Protein AF-0000000069391981 (afdb_homodimer)

Structure (mmCIF, N/CA/C/O backbone):
data_AF-0000000069391981-model_v1
#
loop_
_entity.id
_entity.type
_entity.pdbx_description
1 polymer 'Ras-like protein family member 12'
#
loop_
_atom_site.group_PDB
_atom_site.id
_atom_site.type_symbol
_atom_site.label_atom_id
_atom_site.label_alt_id
_atom_site.label_comp_id
_atom_site.label_asym_id
_atom_site.label_entity_id
_atom_site.label_seq_id
_atom_site.pdbx_PDB_ins_code
_atom_site.Cartn_x
_atom_site.Cartn_y
_atom_site.Cartn_z
_atom_site.occupancy
_atom_site.B_iso_or_equiv
_atom_site.auth_seq_id
_atom_site.auth_comp_id
_atom_site.auth_asym_id
_atom_site.auth_atom_id
_atom_site.pdbx_PDB_model_num
ATOM 1 N N . PRO A 1 1 ? -29.453 -1.499 -2.758 1 39.19 1 PRO A N 1
ATOM 2 C CA . PRO A 1 1 ? -28.484 -1.566 -3.85 1 39.19 1 PRO A CA 1
ATOM 3 C C . PRO A 1 1 ? -27.5 -2.729 -3.697 1 39.19 1 PRO A C 1
ATOM 5 O O . PRO A 1 1 ? -26.938 -2.928 -2.617 1 39.19 1 PRO A O 1
ATOM 8 N N . SER A 1 2 ? -27.703 -3.805 -4.395 1 50.91 2 SER A N 1
ATOM 9 C CA . SER A 1 2 ? -27.078 -5.113 -4.242 1 50.91 2 SER A CA 1
ATOM 10 C C . SER A 1 2 ? -25.562 -4.992 -4.121 1 50.91 2 SER A C 1
ATOM 12 O O . SER A 1 2 ? -24.938 -4.172 -4.809 1 50.91 2 SER A O 1
ATOM 14 N N . ALA A 1 3 ? -24.875 -5.445 -3.033 1 68.31 3 ALA A N 1
ATOM 15 C CA . ALA A 1 3 ? -23.453 -5.375 -2.746 1 68.31 3 ALA A CA 1
ATOM 16 C C . ALA A 1 3 ? -22.625 -5.906 -3.916 1 68.31 3 ALA A C 1
ATOM 18 O O . ALA A 1 3 ? -23.016 -6.887 -4.559 1 68.31 3 ALA A O 1
ATOM 19 N N . SER A 1 4 ? -21.688 -5.125 -4.484 1 81.69 4 SER A N 1
ATOM 20 C CA . SER A 1 4 ? -20.812 -5.559 -5.566 1 81.69 4 SER A CA 1
ATOM 21 C C . SER A 1 4 ? -20.266 -6.957 -5.309 1 81.69 4 SER A C 1
ATOM 23 O O . SER A 1 4 ? -19.969 -7.309 -4.164 1 81.69 4 SER A O 1
ATOM 25 N N . PRO A 1 5 ? -20.312 -7.855 -6.391 1 92.06 5 PRO A N 1
ATOM 26 C CA . PRO A 1 5 ? -19.672 -9.164 -6.211 1 92.06 5 PRO A CA 1
ATOM 27 C C . PRO A 1 5 ? -18.234 -9.055 -5.699 1 92.06 5 PRO A C 1
ATOM 29 O O . PRO A 1 5 ? -17.562 -8.07 -5.965 1 92.06 5 PRO A O 1
ATOM 32 N N . GLU A 1 6 ? -17.891 -10.039 -4.941 1 95.69 6 GLU A N 1
ATOM 33 C CA . GLU A 1 6 ? -16.562 -10.055 -4.336 1 95.69 6 GLU A CA 1
ATOM 34 C C . GLU A 1 6 ? -15.727 -11.203 -4.879 1 95.69 6 GLU A C 1
ATOM 36 O O . GLU A 1 6 ? -16.234 -12.305 -5.102 1 95.69 6 GLU A O 1
ATOM 41 N N . VAL A 1 7 ? -14.508 -10.961 -5.172 1 97.75 7 VAL A N 1
ATOM 42 C CA . VAL A 1 7 ? -13.547 -11.984 -5.582 1 97.75 7 VAL A CA 1
ATOM 43 C C . VAL A 1 7 ? -12.312 -11.93 -4.688 1 97.75 7 VAL A C 1
ATOM 45 O O . VAL A 1 7 ? -11.703 -10.875 -4.531 1 97.75 7 VAL A O 1
ATOM 48 N N . ASN A 1 8 ? -12 -13.047 -4.043 1 98.56 8 ASN A N 1
ATOM 49 C CA . ASN A 1 8 ? -10.797 -13.188 -3.238 1 98.56 8 ASN A CA 1
ATOM 50 C C . ASN A 1 8 ? -9.656 -13.812 -4.039 1 98.56 8 ASN A C 1
ATOM 52 O O . ASN A 1 8 ? -9.773 -14.93 -4.531 1 98.56 8 ASN A O 1
ATOM 56 N N . LEU A 1 9 ? -8.57 -13.07 -4.164 1 98.75 9 LEU A N 1
ATOM 57 C CA . LEU A 1 9 ? -7.41 -13.5 -4.941 1 98.75 9 LEU A CA 1
ATOM 58 C C . LEU A 1 9 ? -6.188 -13.656 -4.043 1 98.75 9 LEU A C 1
ATOM 60 O O . LEU A 1 9 ? -5.809 -12.727 -3.33 1 98.75 9 LEU A O 1
ATOM 64 N N . ALA A 1 10 ? -5.578 -14.852 -4.027 1 98.5 10 ALA A N 1
ATOM 65 C CA . ALA A 1 10 ? -4.352 -15.078 -3.268 1 98.5 10 ALA A CA 1
ATOM 66 C C . ALA A 1 10 ? -3.133 -15.102 -4.184 1 98.5 10 ALA A C 1
ATOM 68 O O . ALA A 1 10 ? -3.16 -15.727 -5.25 1 98.5 10 ALA A O 1
ATOM 69 N N . ILE A 1 11 ? -2.113 -14.398 -3.789 1 98.25 11 ILE A N 1
ATOM 70 C CA . ILE A 1 11 ? -0.862 -14.375 -4.539 1 98.25 11 ILE A CA 1
ATOM 71 C C . ILE A 1 11 ? 0.162 -15.281 -3.867 1 98.25 11 ILE A C 1
ATOM 73 O O . ILE A 1 11 ? 0.558 -15.047 -2.725 1 98.25 11 ILE A O 1
ATOM 77 N N . LEU A 1 12 ? 0.633 -16.297 -4.617 1 97.12 12 LEU A N 1
ATOM 78 C CA . LEU A 1 12 ? 1.538 -17.312 -4.098 1 97.12 12 LEU A CA 1
ATOM 79 C C . LEU A 1 12 ? 2.873 -17.281 -4.836 1 97.12 12 LEU A C 1
ATOM 81 O O . LEU A 1 12 ? 2.941 -16.844 -5.984 1 97.12 12 LEU A O 1
ATOM 85 N N . GLY A 1 13 ? 3.893 -17.781 -4.203 1 96 13 GLY A N 1
ATOM 86 C CA . GLY A 1 13 ? 5.227 -17.844 -4.773 1 96 13 GLY A CA 1
ATOM 87 C C . GLY A 1 13 ? 6.328 -17.719 -3.736 1 96 13 GLY A C 1
ATOM 88 O O . GLY A 1 13 ? 6.074 -17.297 -2.604 1 96 13 GLY A O 1
ATOM 89 N N . ARG A 1 14 ? 7.504 -17.953 -4.176 1 94.31 14 ARG A N 1
ATOM 90 C CA . ARG A 1 14 ? 8.68 -17.891 -3.311 1 94.31 14 ARG A CA 1
ATOM 91 C C . ARG A 1 14 ? 8.969 -16.453 -2.887 1 94.31 14 ARG A C 1
ATOM 93 O O . ARG A 1 14 ? 8.664 -15.516 -3.619 1 94.31 14 ARG A O 1
ATOM 100 N N . ARG A 1 15 ? 9.617 -16.391 -1.687 1 93.81 15 ARG A N 1
ATOM 101 C CA . ARG A 1 15 ? 10.117 -15.078 -1.271 1 93.81 15 ARG A CA 1
ATOM 102 C C . ARG A 1 15 ? 11 -14.461 -2.352 1 93.81 15 ARG A C 1
ATOM 104 O O . ARG A 1 15 ? 11.805 -15.148 -2.971 1 93.81 15 ARG A O 1
ATOM 111 N N . GLY A 1 16 ? 10.766 -13.18 -2.605 1 94.44 16 GLY A N 1
ATOM 112 C CA . GLY A 1 16 ? 11.633 -12.477 -3.541 1 94.44 16 GLY A CA 1
ATOM 113 C C . GLY A 1 16 ? 11.133 -12.531 -4.973 1 94.44 16 GLY A C 1
ATOM 114 O O . GLY A 1 16 ? 11.711 -11.906 -5.863 1 94.44 16 GLY A O 1
ATOM 115 N N . ALA A 1 17 ? 10.031 -13.289 -5.238 1 96.31 17 ALA A N 1
ATOM 116 C CA . ALA A 1 17 ? 9.523 -13.438 -6.598 1 96.31 17 ALA A CA 1
ATOM 117 C C . ALA A 1 17 ? 8.859 -12.148 -7.082 1 96.31 17 ALA A C 1
ATOM 119 O O . ALA A 1 17 ? 8.641 -11.969 -8.281 1 96.31 17 ALA A O 1
ATOM 120 N N . GLY A 1 18 ? 8.477 -11.227 -6.113 1 97.12 18 GLY A N 1
ATOM 121 C CA . GLY A 1 18 ? 7.887 -9.945 -6.484 1 97.12 18 GLY A CA 1
ATOM 122 C C . GLY A 1 18 ? 6.402 -9.859 -6.176 1 97.12 18 GLY A C 1
ATOM 123 O O . GLY A 1 18 ? 5.688 -9.055 -6.766 1 97.12 18 GLY A O 1
ATOM 124 N N . LYS A 1 19 ? 5.898 -10.727 -5.266 1 98.06 19 LYS A N 1
ATOM 125 C CA . LYS A 1 19 ? 4.484 -10.742 -4.898 1 98.06 19 LYS A CA 1
ATOM 126 C C . LYS A 1 19 ? 4.031 -9.375 -4.387 1 98.06 19 LYS A C 1
ATOM 128 O O . LYS A 1 19 ? 3.01 -8.844 -4.832 1 98.06 19 LYS A O 1
ATOM 133 N N . SER A 1 20 ? 4.836 -8.836 -3.48 1 97.5 20 SER A N 1
ATOM 134 C CA . SER A 1 20 ? 4.488 -7.547 -2.887 1 97.5 20 SER A CA 1
ATOM 135 C C . SER A 1 20 ? 4.582 -6.422 -3.912 1 97.5 20 SER A C 1
ATOM 137 O O . SER A 1 20 ? 3.76 -5.504 -3.91 1 97.5 20 SER A O 1
ATOM 139 N N . ALA A 1 21 ? 5.637 -6.48 -4.75 1 97.94 21 ALA A N 1
ATOM 140 C CA . ALA A 1 21 ? 5.777 -5.465 -5.789 1 97.94 21 ALA A CA 1
ATOM 141 C C . ALA A 1 21 ? 4.59 -5.488 -6.746 1 97.94 21 ALA A C 1
ATOM 143 O O . ALA A 1 21 ? 4.094 -4.438 -7.156 1 97.94 21 ALA A O 1
ATOM 144 N N . LEU A 1 22 ? 4.125 -6.695 -7.152 1 98.56 22 LEU A N 1
ATOM 145 C CA . LEU A 1 22 ? 2.953 -6.836 -8.008 1 98.56 22 LEU A CA 1
ATOM 146 C C . LEU A 1 22 ? 1.708 -6.281 -7.324 1 98.56 22 LEU A C 1
ATOM 148 O O . LEU A 1 22 ? 0.92 -5.562 -7.945 1 98.56 22 LEU A O 1
ATOM 152 N N . THR A 1 23 ? 1.53 -6.609 -6.031 1 98.31 23 THR A N 1
ATOM 153 C CA . THR A 1 23 ? 0.383 -6.156 -5.25 1 98.31 23 THR A CA 1
ATOM 154 C C . THR A 1 23 ? 0.35 -4.637 -5.164 1 98.31 23 THR A C 1
ATOM 156 O O . THR A 1 23 ? -0.683 -4.016 -5.43 1 98.31 23 THR A O 1
ATOM 159 N N . VAL A 1 24 ? 1.474 -4.027 -4.832 1 98.12 24 VAL A N 1
ATOM 160 C CA . VAL A 1 24 ? 1.562 -2.578 -4.695 1 98.12 24 VAL A CA 1
ATOM 161 C C . VAL A 1 24 ? 1.327 -1.913 -6.047 1 98.12 24 VAL A C 1
ATOM 163 O O . VAL A 1 24 ? 0.621 -0.906 -6.141 1 98.12 24 VAL A O 1
ATOM 166 N N . LYS A 1 25 ? 1.956 -2.467 -7.133 1 98.06 25 LYS A N 1
ATOM 167 C CA . LYS A 1 25 ? 1.753 -1.935 -8.477 1 98.06 25 LYS A CA 1
ATOM 168 C C . LYS A 1 25 ? 0.274 -1.941 -8.852 1 98.06 25 LYS A C 1
ATOM 170 O O . LYS A 1 25 ? -0.243 -0.951 -9.375 1 98.06 25 LYS A O 1
ATOM 175 N N . PHE A 1 26 ? -0.348 -3.029 -8.562 1 98.56 26 PHE A N 1
ATOM 176 C CA . PHE A 1 26 ? -1.759 -3.166 -8.906 1 98.56 26 PHE A CA 1
ATOM 177 C C . PHE A 1 26 ? -2.604 -2.162 -8.133 1 98.56 26 PHE A C 1
ATOM 179 O O . PHE A 1 26 ? -3.48 -1.509 -8.703 1 98.56 26 PHE A O 1
ATOM 186 N N . LEU A 1 27 ? -2.332 -2.008 -6.828 1 97.56 27 LEU A N 1
ATOM 187 C CA . LEU A 1 27 ? -3.172 -1.214 -5.941 1 97.56 27 LEU A CA 1
ATOM 188 C C . LEU A 1 27 ? -2.896 0.275 -6.117 1 97.56 27 LEU A C 1
ATOM 190 O O . LEU A 1 27 ? -3.795 1.103 -5.941 1 97.56 27 LEU A O 1
ATOM 194 N N . THR A 1 28 ? -1.617 0.632 -6.469 1 97.19 28 THR A N 1
ATOM 195 C CA . THR A 1 28 ? -1.264 2.041 -6.34 1 97.19 28 THR A CA 1
ATOM 196 C C . THR A 1 28 ? -0.631 2.562 -7.629 1 97.19 28 THR A C 1
ATOM 198 O O . THR A 1 28 ? -0.32 3.75 -7.734 1 97.19 28 THR A O 1
ATOM 201 N N . LYS A 1 29 ? -0.387 1.697 -8.617 1 96.81 29 LYS A N 1
ATOM 202 C CA . LYS A 1 29 ? 0.282 2.012 -9.883 1 96.81 29 LYS A CA 1
ATOM 203 C C . LYS A 1 29 ? 1.759 2.324 -9.656 1 96.81 29 LYS A C 1
ATOM 205 O O . LYS A 1 29 ? 2.498 2.574 -10.609 1 96.81 29 LYS A O 1
ATOM 210 N N . ARG A 1 30 ? 2.199 2.234 -8.461 1 96.62 30 ARG A N 1
ATOM 211 C CA . ARG A 1 30 ? 3.586 2.537 -8.125 1 96.62 30 ARG A CA 1
ATOM 212 C C . ARG A 1 30 ? 4.383 1.259 -7.879 1 96.62 30 ARG A C 1
ATOM 214 O O . ARG A 1 30 ? 3.818 0.237 -7.48 1 96.62 30 ARG A O 1
ATOM 221 N N . PHE A 1 31 ? 5.684 1.425 -8.156 1 96.5 31 PHE A N 1
ATOM 222 C CA . PHE A 1 31 ? 6.59 0.303 -7.941 1 96.5 31 PHE A CA 1
ATOM 223 C C . PHE A 1 31 ? 7.293 0.427 -6.594 1 96.5 31 PHE A C 1
ATOM 225 O O . PHE A 1 31 ? 7.66 1.527 -6.18 1 96.5 31 PHE A O 1
ATOM 232 N N . ILE A 1 32 ? 7.449 -0.746 -5.961 1 96.69 32 ILE A N 1
ATOM 233 C CA . ILE A 1 32 ? 8.219 -0.792 -4.719 1 96.69 32 ILE A CA 1
ATOM 234 C C . ILE A 1 32 ? 9.391 -1.753 -4.875 1 96.69 32 ILE A C 1
ATOM 236 O O . ILE A 1 32 ? 9.242 -2.852 -5.414 1 96.69 32 ILE A O 1
ATOM 240 N N . SER A 1 33 ? 10.547 -1.306 -4.461 1 94.81 33 SER A N 1
ATOM 241 C CA . SER A 1 33 ? 11.711 -2.182 -4.422 1 94.81 33 SER A CA 1
ATOM 242 C C . SER A 1 33 ? 12 -2.658 -3.002 1 94.81 33 SER A C 1
ATOM 244 O O . SER A 1 33 ? 12.742 -3.627 -2.803 1 94.81 33 SER A O 1
ATOM 246 N N . GLU A 1 34 ? 11.375 -2.012 -1.979 1 93.38 34 GLU A N 1
ATOM 247 C CA . GLU A 1 34 ? 11.594 -2.393 -0.586 1 93.38 34 GLU A CA 1
ATOM 248 C C . GLU A 1 34 ? 11.055 -3.795 -0.309 1 93.38 34 GLU A C 1
ATOM 250 O O . GLU A 1 34 ? 9.945 -4.137 -0.724 1 93.38 34 GLU A O 1
ATOM 255 N N . TYR A 1 35 ? 11.891 -4.52 0.395 1 89 35 TYR A N 1
ATOM 256 C CA . TYR A 1 35 ? 11.555 -5.91 0.683 1 89 35 TYR A CA 1
ATOM 257 C C . TYR A 1 35 ? 11.211 -6.094 2.156 1 89 35 TYR A C 1
ATOM 259 O O . TYR A 1 35 ? 11.969 -5.672 3.033 1 89 35 TYR A O 1
ATOM 267 N N . ASP A 1 36 ? 10.023 -6.559 2.371 1 90.81 36 ASP A N 1
ATOM 268 C CA . ASP A 1 36 ? 9.594 -6.98 3.697 1 90.81 36 ASP A CA 1
ATOM 269 C C . ASP A 1 36 ? 9.078 -8.422 3.674 1 90.81 36 ASP A C 1
ATOM 271 O O . ASP A 1 36 ? 7.891 -8.656 3.416 1 90.81 36 ASP A O 1
ATOM 275 N N . PRO A 1 37 ? 9.938 -9.422 4.059 1 87.69 37 PRO A N 1
ATOM 276 C CA . PRO A 1 37 ? 9.586 -10.836 3.895 1 87.69 37 PRO A CA 1
ATOM 277 C C . PRO A 1 37 ? 8.57 -11.312 4.93 1 87.69 37 PRO A C 1
ATOM 279 O O . PRO A 1 37 ? 8.008 -12.398 4.789 1 87.69 37 PRO A O 1
ATOM 282 N N . ASN A 1 38 ? 8.25 -10.461 5.922 1 86.12 38 ASN A N 1
ATOM 283 C CA . ASN A 1 38 ? 7.375 -10.898 7.008 1 86.12 38 ASN A CA 1
ATOM 284 C C . ASN A 1 38 ? 5.961 -10.344 6.852 1 86.12 38 ASN A C 1
ATOM 286 O O . ASN A 1 38 ? 5.039 -10.789 7.535 1 86.12 38 ASN A O 1
ATOM 290 N N . LEU A 1 39 ? 5.836 -9.492 5.98 1 91.38 39 LEU A N 1
ATOM 291 C CA . LEU A 1 39 ? 4.547 -8.82 5.922 1 91.38 39 LEU A CA 1
ATOM 292 C C . LEU A 1 39 ? 3.58 -9.562 5.008 1 91.38 39 LEU A C 1
ATOM 294 O O . LEU A 1 39 ? 3.818 -9.664 3.803 1 91.38 39 LEU A O 1
ATOM 298 N N . GLU A 1 40 ? 2.623 -10.234 5.559 1 94.44 40 GLU A N 1
ATOM 299 C CA . GLU A 1 40 ? 1.431 -10.742 4.883 1 94.44 40 GLU A CA 1
ATOM 300 C C . GLU A 1 40 ? 0.213 -9.875 5.199 1 94.44 40 GLU A C 1
ATOM 302 O O . GLU A 1 40 ? -0.004 -9.5 6.352 1 94.44 40 GLU A O 1
ATOM 307 N N . ASP A 1 41 ? -0.512 -9.555 4.199 1 95.75 41 ASP A N 1
ATOM 308 C CA . ASP A 1 41 ? -1.712 -8.75 4.43 1 95.75 41 ASP A CA 1
ATOM 309 C C . ASP A 1 41 ? -2.725 -8.945 3.303 1 95.75 41 ASP A C 1
ATOM 311 O O . ASP A 1 41 ? -2.408 -9.547 2.271 1 95.75 41 ASP A O 1
ATOM 315 N N . THR A 1 42 ? -3.973 -8.617 3.586 1 96.81 42 THR A N 1
ATOM 316 C CA . THR A 1 42 ? -5.059 -8.633 2.611 1 96.81 42 THR A CA 1
ATOM 317 C C . THR A 1 42 ? -5.566 -7.219 2.34 1 96.81 42 THR A C 1
ATOM 319 O O . THR A 1 42 ? -5.766 -6.438 3.27 1 96.81 42 THR A O 1
ATOM 322 N N . TYR A 1 43 ? -5.695 -6.926 1.1 1 96.5 43 TYR A N 1
ATOM 323 C CA . TYR A 1 43 ? -6.113 -5.594 0.673 1 96.5 43 TYR A CA 1
ATOM 324 C C . TYR A 1 43 ? -7.438 -5.648 -0.076 1 96.5 43 TYR A C 1
ATOM 326 O O . TYR A 1 43 ? -7.738 -6.641 -0.746 1 96.5 43 TYR A O 1
ATOM 334 N N . SER A 1 44 ? -8.219 -4.59 0.048 1 93.81 44 SER A N 1
ATOM 335 C CA . SER A 1 44 ? -9.461 -4.461 -0.713 1 93.81 44 SER A CA 1
ATOM 336 C C . SER A 1 44 ? -9.344 -3.369 -1.773 1 93.81 44 SER A C 1
ATOM 338 O O . SER A 1 44 ? -8.766 -2.311 -1.521 1 93.81 44 SER A O 1
ATOM 340 N N . SER A 1 45 ? -9.812 -3.691 -2.971 1 93.56 45 SER A N 1
ATOM 341 C CA . SER A 1 45 ? -9.797 -2.744 -4.082 1 93.56 45 SER A CA 1
ATOM 342 C C . SER A 1 45 ? -11.102 -2.781 -4.863 1 93.56 45 SER A C 1
ATOM 344 O O . SER A 1 45 ? -11.578 -3.855 -5.234 1 93.56 45 SER A O 1
ATOM 346 N N . GLU A 1 46 ? -11.688 -1.604 -5.086 1 91.56 46 GLU A N 1
ATOM 347 C CA . GLU A 1 46 ? -12.812 -1.523 -6.012 1 91.56 46 GLU A CA 1
ATOM 348 C C . GLU A 1 46 ? -12.336 -1.493 -7.461 1 91.56 46 GLU A C 1
ATOM 350 O O . GLU A 1 46 ? -11.594 -0.588 -7.855 1 91.56 46 GLU A O 1
ATOM 355 N N . GLU A 1 47 ? -12.805 -2.465 -8.203 1 94.06 47 GLU A N 1
ATOM 356 C CA . GLU A 1 47 ? -12.383 -2.596 -9.594 1 94.06 47 GLU A CA 1
ATOM 357 C C . GLU A 1 47 ? -13.578 -2.621 -10.539 1 94.06 47 GLU A C 1
ATOM 359 O O . GLU A 1 47 ? -14.695 -2.949 -10.125 1 94.06 47 GLU A O 1
ATOM 364 N N . THR A 1 48 ? -13.352 -2.145 -11.781 1 95.25 48 THR A N 1
ATOM 365 C CA . THR A 1 48 ? -14.305 -2.34 -12.867 1 95.25 48 THR A CA 1
ATOM 366 C C . THR A 1 48 ? -13.758 -3.328 -13.891 1 95.25 48 THR A C 1
ATOM 368 O O . THR A 1 48 ? -12.789 -3.033 -14.594 1 95.25 48 THR A O 1
ATOM 371 N N . VAL A 1 49 ? -14.344 -4.504 -13.891 1 96.69 49 VAL A N 1
ATOM 372 C CA . VAL A 1 49 ? -13.945 -5.551 -14.82 1 96.69 49 VAL A CA 1
ATOM 373 C C . VAL A 1 49 ? -15.094 -5.867 -15.773 1 96.69 49 VAL A C 1
ATOM 375 O O . VAL A 1 49 ? -16.188 -6.238 -15.336 1 96.69 49 VAL A O 1
ATOM 378 N N . ASP A 1 50 ? -14.859 -5.711 -17.141 1 95.62 50 ASP A N 1
ATOM 379 C CA . ASP A 1 50 ? -15.883 -5.891 -18.156 1 95.62 50 ASP A CA 1
ATOM 380 C C . ASP A 1 50 ? -17.125 -5.062 -17.844 1 95.62 50 ASP A C 1
ATOM 382 O O . ASP A 1 50 ? -18.25 -5.586 -17.828 1 95.62 50 ASP A O 1
ATOM 386 N N . HIS A 1 51 ? -16.938 -3.852 -17.406 1 94.25 51 HIS A N 1
ATOM 387 C CA . HIS A 1 51 ? -17.953 -2.836 -17.172 1 94.25 51 HIS A CA 1
ATOM 388 C C . HIS A 1 51 ? -18.812 -3.178 -15.953 1 94.25 51 HIS A C 1
ATOM 390 O O . HIS A 1 51 ? -19.906 -2.637 -15.781 1 94.25 51 HIS A O 1
ATOM 396 N N . GLN A 1 52 ? -18.359 -4.035 -15.148 1 95.06 52 GLN A N 1
ATOM 397 C CA . GLN A 1 52 ? -19.062 -4.391 -13.914 1 95.06 52 GLN A CA 1
ATOM 398 C C . GLN A 1 52 ? -18.219 -4.062 -12.688 1 95.06 52 GLN A C 1
ATOM 400 O O . GLN A 1 52 ? -17.016 -4.332 -12.664 1 95.06 52 GLN A O 1
ATOM 405 N N . PRO A 1 53 ? -18.844 -3.459 -11.68 1 93.56 53 PRO A N 1
ATOM 406 C CA . PRO A 1 53 ? -18.125 -3.215 -10.43 1 93.56 53 PRO A CA 1
ATOM 407 C C . PRO A 1 53 ? -17.859 -4.496 -9.641 1 93.56 53 PRO A C 1
ATOM 409 O O . PRO A 1 53 ? -18.734 -5.359 -9.547 1 93.56 53 PRO A O 1
ATOM 412 N N . ILE A 1 54 ? -16.641 -4.617 -9.18 1 95.12 54 ILE A N 1
ATOM 413 C CA . ILE A 1 54 ? -16.234 -5.773 -8.398 1 95.12 54 ILE A CA 1
ATOM 414 C C . ILE A 1 54 ? -15.398 -5.32 -7.203 1 95.12 54 ILE A C 1
ATOM 416 O O . ILE A 1 54 ? -14.562 -4.418 -7.328 1 95.12 54 ILE A O 1
ATOM 420 N N . LEU A 1 55 ? -15.695 -5.91 -6.004 1 94.62 55 LEU A N 1
ATOM 421 C CA . LEU A 1 55 ? -14.789 -5.773 -4.875 1 94.62 55 LEU A CA 1
ATOM 422 C C . LEU A 1 55 ? -13.727 -6.871 -4.887 1 94.62 55 LEU A C 1
ATOM 424 O O . LEU A 1 55 ? -14.031 -8.031 -4.617 1 94.62 55 LEU A O 1
ATOM 428 N N . LEU A 1 56 ? -12.547 -6.477 -5.176 1 96.94 56 LEU A N 1
ATOM 429 C CA . LEU A 1 56 ? -11.453 -7.434 -5.219 1 96.94 56 LEU A CA 1
ATOM 430 C C . LEU A 1 56 ? -10.648 -7.398 -3.926 1 96.94 56 LEU A C 1
ATOM 432 O O . LEU A 1 56 ? -10.172 -6.34 -3.516 1 96.94 56 LEU A O 1
ATOM 436 N N . ARG A 1 57 ? -10.555 -8.547 -3.254 1 97.38 57 ARG A N 1
ATOM 437 C CA . ARG A 1 57 ? -9.664 -8.703 -2.104 1 97.38 57 ARG A CA 1
ATOM 438 C C . ARG A 1 57 ? -8.406 -9.469 -2.488 1 97.38 57 ARG A C 1
ATOM 440 O O . ARG A 1 57 ? -8.477 -10.523 -3.117 1 97.38 57 ARG A O 1
ATOM 447 N N . VAL A 1 58 ? -7.266 -8.883 -2.205 1 98.38 58 VAL A N 1
ATOM 448 C CA . VAL A 1 58 ? -5.984 -9.461 -2.59 1 98.38 58 VAL A CA 1
ATOM 449 C C . VAL A 1 58 ? -5.191 -9.836 -1.342 1 98.38 58 VAL A C 1
ATOM 451 O O . VAL A 1 58 ? -4.867 -8.969 -0.524 1 98.38 58 VAL A O 1
ATOM 454 N N . MET A 1 59 ? -4.922 -11.102 -1.191 1 97.94 59 MET A N 1
ATOM 455 C CA . MET A 1 59 ? -4.012 -11.547 -0.14 1 97.94 59 MET A CA 1
ATOM 456 C C . MET A 1 59 ? -2.58 -11.625 -0.663 1 97.94 59 MET A C 1
ATOM 458 O O . MET A 1 59 ? -2.277 -12.453 -1.525 1 97.94 59 MET A O 1
ATOM 462 N N . ASP A 1 60 ? -1.757 -10.781 -0.224 1 97.69 60 ASP A N 1
ATOM 463 C CA . ASP A 1 60 ? -0.317 -10.875 -0.444 1 97.69 60 ASP A CA 1
ATOM 464 C C . ASP A 1 60 ? 0.34 -11.781 0.598 1 97.69 60 ASP A C 1
ATOM 466 O O . ASP A 1 60 ? 0.63 -11.344 1.713 1 97.69 60 ASP A O 1
ATOM 470 N N . THR A 1 61 ? 0.667 -13.039 0.204 1 95.94 61 THR A N 1
ATOM 471 C CA . THR A 1 61 ? 1.102 -14.062 1.155 1 95.94 61 THR A CA 1
ATOM 472 C C . THR A 1 61 ? 2.59 -13.914 1.46 1 95.94 61 THR A C 1
ATOM 474 O O . THR A 1 61 ? 3.322 -13.273 0.706 1 95.94 61 THR A O 1
ATOM 477 N N . ALA A 1 62 ? 3.062 -14.398 2.609 1 91.06 62 ALA A N 1
ATOM 478 C CA . ALA A 1 62 ? 4.469 -14.391 3.002 1 91.06 62 ALA A CA 1
ATOM 479 C C . ALA A 1 62 ? 4.93 -15.789 3.406 1 91.06 62 ALA A C 1
ATOM 481 O O . ALA A 1 62 ? 5.609 -15.961 4.422 1 91.06 62 ALA A O 1
ATOM 482 N N . ASP A 1 63 ? 4.789 -16.734 2.574 1 81.5 63 ASP A N 1
ATOM 483 C CA . ASP A 1 63 ? 5.32 -18.062 2.879 1 81.5 63 ASP A CA 1
ATOM 484 C C . ASP A 1 63 ? 6.84 -18.078 2.75 1 81.5 63 ASP A C 1
ATOM 486 O O . ASP A 1 63 ? 7.414 -17.328 1.963 1 81.5 63 ASP A O 1
ATOM 490 N N . LEU A 1 64 ? 7.379 -18.719 3.605 1 76.25 64 LEU A N 1
ATOM 491 C CA . LEU A 1 64 ? 8.82 -18.891 3.443 1 76.25 64 LEU A CA 1
ATOM 492 C C . LEU A 1 64 ? 9.133 -19.672 2.174 1 76.25 64 LEU A C 1
ATOM 494 O O . LEU A 1 64 ? 8.43 -19.547 1.167 1 76.25 64 LEU A O 1
ATOM 498 N N . ASP A 1 65 ? 9.922 -20.656 2.193 1 67.81 65 ASP A N 1
ATOM 499 C CA . ASP A 1 65 ? 10.414 -21.391 1.025 1 67.81 65 ASP A CA 1
ATOM 500 C C . ASP A 1 65 ? 9.414 -22.453 0.588 1 67.81 65 ASP A C 1
ATOM 502 O O . ASP A 1 65 ? 9.391 -22.844 -0.582 1 67.81 65 ASP A O 1
ATOM 506 N N . THR A 1 66 ? 8.602 -22.891 1.546 1 70.56 66 THR A N 1
ATOM 507 C CA . THR A 1 66 ? 7.602 -23.922 1.281 1 70.56 66 THR A CA 1
ATOM 508 C C . THR A 1 66 ? 6.238 -23.5 1.83 1 70.56 66 THR A C 1
ATOM 510 O O . THR A 1 66 ? 6.16 -22.703 2.766 1 70.56 66 THR A O 1
ATOM 513 N N . PRO A 1 67 ? 5.258 -24 1.078 1 75 67 PRO A N 1
ATOM 514 C CA . PRO A 1 67 ? 3.914 -23.688 1.571 1 75 67 PRO A CA 1
ATOM 515 C C . PRO A 1 67 ? 3.693 -24.156 3.01 1 75 67 PRO A C 1
ATOM 517 O O . PRO A 1 67 ? 3.953 -25.312 3.338 1 75 67 PRO A O 1
ATOM 520 N N . ARG A 1 68 ? 3.461 -23.188 3.85 1 77.38 68 ARG A N 1
ATOM 521 C CA . ARG A 1 68 ? 3.107 -23.484 5.234 1 77.38 68 ARG A CA 1
ATOM 522 C C . ARG A 1 68 ? 1.766 -22.859 5.602 1 77.38 68 ARG A C 1
ATOM 524 O O . ARG A 1 68 ? 1.457 -21.75 5.18 1 77.38 68 ARG A O 1
ATOM 531 N N . ASN A 1 69 ? 1.029 -23.641 6.422 1 86.81 69 ASN A N 1
ATOM 532 C CA . ASN A 1 69 ? -0.279 -23.172 6.859 1 86.81 69 ASN A CA 1
ATOM 533 C C . ASN A 1 69 ? -1.119 -22.672 5.684 1 86.81 69 ASN A C 1
ATOM 535 O O . ASN A 1 69 ? -1.624 -21.547 5.707 1 86.81 69 ASN A O 1
ATOM 539 N N . CYS A 1 70 ? -1.101 -23.516 4.609 1 92.12 70 CYS A N 1
ATOM 540 C CA . CYS A 1 70 ? -1.663 -23.094 3.328 1 92.12 70 CYS A CA 1
ATOM 541 C C . CYS A 1 70 ? -3.182 -23 3.408 1 92.12 70 CYS A C 1
ATOM 543 O O . CYS A 1 70 ? -3.812 -22.375 2.547 1 92.12 70 CYS A O 1
ATOM 545 N N . GLU A 1 71 ? -3.75 -23.562 4.434 1 92.56 71 GLU A N 1
ATOM 546 C CA . GLU A 1 71 ? -5.203 -23.516 4.582 1 92.56 71 GLU A CA 1
ATOM 547 C C . GLU A 1 71 ? -5.715 -22.078 4.625 1 92.56 71 GLU A C 1
ATOM 549 O O . GLU A 1 71 ? -6.828 -21.797 4.188 1 92.56 71 GLU A O 1
ATOM 554 N N . ARG A 1 72 ? -4.895 -21.188 5.066 1 92.5 72 ARG A N 1
ATOM 555 C CA . ARG A 1 72 ? -5.301 -19.797 5.23 1 92.5 72 ARG A CA 1
ATOM 556 C C . ARG A 1 72 ? -5.719 -19.188 3.896 1 92.5 72 ARG A C 1
ATOM 558 O O . ARG A 1 72 ? -6.684 -18.422 3.834 1 92.5 72 ARG A O 1
ATOM 565 N N . TYR A 1 73 ? -4.992 -19.578 2.854 1 95.69 73 TYR A N 1
ATOM 566 C CA . TYR A 1 73 ? -5.379 -18.984 1.58 1 95.69 73 TYR A CA 1
ATOM 567 C C . TYR A 1 73 ? -6.148 -19.984 0.723 1 95.69 73 TYR A C 1
ATOM 569 O O . TYR A 1 73 ? -6.945 -19.594 -0.134 1 95.69 73 TYR A O 1
ATOM 577 N N . LEU A 1 74 ? -5.953 -21.266 0.967 1 96.94 74 LEU A N 1
ATOM 578 C CA . LEU A 1 74 ? -6.66 -22.266 0.17 1 96.94 74 LEU A CA 1
ATOM 579 C C . LEU A 1 74 ? -8.164 -22.188 0.417 1 96.94 74 LEU A C 1
ATOM 581 O O . LEU A 1 74 ? -8.953 -22.328 -0.517 1 96.94 74 LEU A O 1
ATOM 585 N N . ASN A 1 75 ? -8.609 -21.953 1.645 1 95.75 75 ASN A N 1
ATOM 586 C CA . ASN A 1 75 ? -10.023 -21.922 1.998 1 95.75 75 ASN A CA 1
ATOM 587 C C . ASN A 1 75 ? -10.602 -20.516 1.824 1 95.75 75 ASN A C 1
ATOM 589 O O . ASN A 1 75 ? -11.805 -20.312 1.996 1 95.75 75 ASN A O 1
ATOM 593 N N . TRP A 1 76 ? -9.852 -19.625 1.484 1 97.44 76 TRP A N 1
ATOM 594 C CA . TRP A 1 76 ? -10.25 -18.219 1.423 1 97.44 76 TRP A CA 1
ATOM 595 C C . TRP A 1 76 ? -10.367 -17.75 -0.023 1 97.44 76 TRP A C 1
ATOM 597 O O . TRP A 1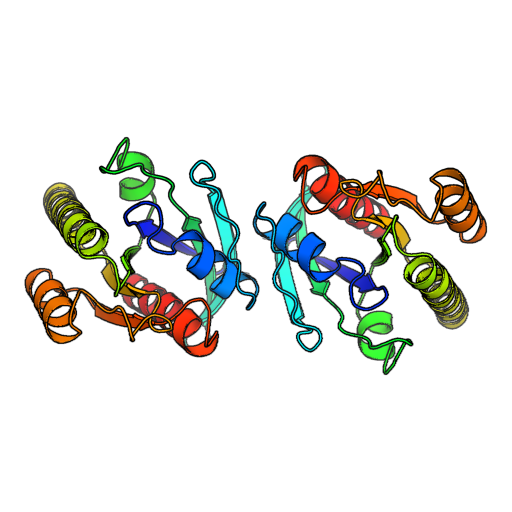 76 ? -11.312 -17.047 -0.382 1 97.44 76 TRP A O 1
ATOM 607 N N . ALA A 1 77 ? -9.508 -18.234 -0.891 1 98.25 77 ALA A N 1
ATOM 608 C CA . ALA A 1 77 ? -9.336 -17.641 -2.219 1 98.25 77 ALA A CA 1
ATOM 609 C C . ALA A 1 77 ? -10.32 -18.25 -3.215 1 98.25 77 ALA A C 1
ATOM 611 O O . ALA A 1 77 ? -10.672 -19.438 -3.105 1 98.25 77 ALA A O 1
ATOM 612 N N . HIS A 1 78 ? -10.773 -17.375 -4.098 1 98.06 78 HIS A N 1
ATOM 613 C CA . HIS A 1 78 ? -11.555 -17.812 -5.25 1 98.06 78 HIS A CA 1
ATOM 614 C C . HIS A 1 78 ? -10.664 -18.078 -6.457 1 98.06 78 HIS A C 1
ATOM 616 O O . HIS A 1 78 ? -11.062 -18.797 -7.383 1 98.06 78 HIS A O 1
ATOM 622 N N . ALA A 1 79 ? -9.523 -17.453 -6.508 1 98.5 79 ALA A N 1
ATOM 623 C CA . ALA A 1 79 ? -8.531 -17.594 -7.566 1 98.5 79 ALA A CA 1
ATOM 624 C C . ALA A 1 79 ? -7.117 -17.391 -7.016 1 98.5 79 ALA A C 1
ATOM 626 O O . ALA A 1 79 ? -6.941 -16.891 -5.902 1 98.5 79 ALA A O 1
ATOM 627 N N . PHE A 1 80 ? -6.121 -17.844 -7.828 1 98.69 80 PHE A N 1
ATOM 628 C CA . PHE A 1 80 ? -4.742 -17.797 -7.363 1 98.69 80 PHE A CA 1
ATOM 629 C C . PHE A 1 80 ? -3.826 -17.234 -8.445 1 98.69 80 PHE A C 1
ATOM 631 O O . PHE A 1 80 ? -3.994 -17.531 -9.625 1 98.69 80 PHE A O 1
ATOM 638 N N . LEU A 1 81 ? -2.939 -16.375 -8.062 1 98.81 81 LEU A N 1
ATOM 639 C CA . LEU A 1 81 ? -1.766 -16.016 -8.852 1 98.81 81 LEU A CA 1
ATOM 640 C C . LEU A 1 81 ? -0.519 -16.719 -8.312 1 98.81 81 LEU A C 1
ATOM 642 O O . LEU A 1 81 ? -0.16 -16.531 -7.148 1 98.81 81 LEU A O 1
ATOM 646 N N . VAL A 1 82 ? 0.088 -17.547 -9.109 1 98.38 82 VAL A N 1
ATOM 647 C CA . VAL A 1 82 ? 1.35 -18.188 -8.758 1 98.38 82 VAL A CA 1
ATOM 648 C C . VAL A 1 82 ? 2.502 -17.5 -9.484 1 98.38 82 VAL A C 1
ATOM 650 O O . VAL A 1 82 ? 2.604 -17.562 -10.711 1 98.38 82 VAL A O 1
ATOM 653 N N . VAL A 1 83 ? 3.42 -16.891 -8.672 1 98.56 83 VAL A N 1
ATOM 654 C CA . VAL A 1 83 ? 4.398 -15.969 -9.242 1 98.56 83 VAL A CA 1
ATOM 655 C C . VAL A 1 83 ? 5.797 -16.562 -9.125 1 98.56 83 VAL A C 1
ATOM 657 O O . VAL A 1 83 ? 6.164 -17.109 -8.086 1 98.56 83 VAL A O 1
ATOM 660 N N . TYR A 1 84 ? 6.574 -16.531 -10.172 1 98.5 84 TYR A N 1
ATOM 661 C CA . TYR A 1 84 ? 8.016 -16.719 -10.148 1 98.5 84 TYR A CA 1
ATOM 662 C C . TYR A 1 84 ? 8.742 -15.57 -10.82 1 98.5 84 TYR A C 1
ATOM 664 O O . TYR A 1 84 ? 8.125 -14.766 -11.531 1 98.5 84 TYR A O 1
ATOM 672 N N . SER A 1 85 ? 10 -15.398 -10.492 1 98.62 85 SER A N 1
ATOM 673 C CA . SER A 1 85 ? 10.844 -14.414 -11.156 1 98.62 85 SER A CA 1
ATOM 674 C C . SER A 1 85 ? 11.562 -15.023 -12.359 1 98.62 85 SER A C 1
ATOM 676 O O . SER A 1 85 ? 12.156 -16.094 -12.25 1 98.62 85 SER A O 1
ATOM 678 N N . VAL A 1 86 ? 11.555 -14.336 -13.469 1 98.81 86 VAL A N 1
ATOM 679 C CA . VAL A 1 86 ? 12.133 -14.898 -14.68 1 98.81 86 VAL A CA 1
ATOM 680 C C . VAL A 1 86 ? 13.641 -15.07 -14.5 1 98.81 86 VAL A C 1
ATOM 682 O O . VAL A 1 86 ? 14.266 -15.883 -15.188 1 98.81 86 VAL A O 1
ATOM 685 N N . ASP A 1 87 ? 14.258 -14.328 -13.562 1 98.75 87 ASP A N 1
ATOM 686 C CA . ASP A 1 87 ? 15.695 -14.398 -13.352 1 98.75 87 ASP A CA 1
ATOM 687 C C . ASP A 1 87 ? 16.047 -15.336 -12.195 1 98.75 87 ASP A C 1
ATOM 689 O O . ASP A 1 87 ? 17.141 -15.273 -11.641 1 98.75 87 ASP A O 1
ATOM 693 N N . SER A 1 88 ? 15.125 -16.172 -11.766 1 98.38 88 SER A N 1
ATOM 694 C CA . SER A 1 88 ? 15.352 -17.078 -10.641 1 98.38 88 SER A CA 1
ATOM 695 C C . SER A 1 88 ? 14.781 -18.453 -10.914 1 98.38 88 SER A C 1
ATOM 697 O O . SER A 1 88 ? 13.586 -18.688 -10.727 1 98.38 88 SER A O 1
ATOM 699 N N . ARG A 1 89 ? 15.648 -19.438 -11.266 1 98.56 89 ARG A N 1
ATOM 700 C CA . ARG A 1 89 ? 15.258 -20.828 -11.469 1 98.56 89 ARG A CA 1
ATOM 701 C C . ARG A 1 89 ? 14.633 -21.406 -10.211 1 98.56 89 ARG A C 1
ATOM 703 O O . ARG A 1 89 ? 13.656 -22.172 -10.289 1 98.56 89 ARG A O 1
ATOM 710 N N . GLN A 1 90 ? 15.148 -21 -9.117 1 97.06 90 GLN A N 1
ATOM 711 C CA . GLN A 1 90 ? 14.648 -21.5 -7.84 1 97.06 90 GLN A CA 1
ATOM 712 C C . GLN A 1 90 ? 13.195 -21.094 -7.621 1 97.06 90 GLN A C 1
ATOM 714 O O . GLN A 1 90 ? 12.383 -21.906 -7.164 1 97.06 90 GLN A O 1
ATOM 719 N N . SER A 1 91 ? 12.859 -19.859 -7.926 1 97 91 SER A N 1
ATOM 720 C CA . SER A 1 91 ? 11.484 -19.406 -7.762 1 97 91 SER A CA 1
ATOM 721 C C . SER A 1 91 ? 10.539 -20.141 -8.703 1 97 91 SER A C 1
ATOM 723 O O . SER A 1 91 ? 9.383 -20.391 -8.359 1 97 91 SER A O 1
ATOM 725 N N . PHE A 1 92 ? 11.016 -20.5 -9.844 1 98.19 92 PHE A N 1
ATOM 726 C CA . PHE A 1 92 ? 10.227 -21.266 -10.812 1 98.19 92 PHE A CA 1
ATOM 727 C C . PHE A 1 92 ? 9.93 -22.656 -10.297 1 98.19 92 PHE A C 1
ATOM 729 O O . PHE A 1 92 ? 8.789 -23.125 -10.367 1 98.19 92 PHE A O 1
ATOM 736 N N . GLU A 1 93 ? 10.914 -23.234 -9.773 1 96.62 93 GLU A N 1
ATOM 737 C CA . GLU A 1 93 ? 10.734 -24.562 -9.203 1 96.62 93 GLU A CA 1
ATOM 738 C C . GLU A 1 93 ? 9.75 -24.531 -8.039 1 96.62 93 GLU A C 1
ATOM 740 O O . GLU A 1 93 ? 8.93 -25.438 -7.891 1 96.62 93 GLU A O 1
ATOM 745 N N . SER A 1 94 ? 9.844 -23.531 -7.262 1 95.12 94 SER A N 1
ATOM 746 C CA . SER A 1 94 ? 8.906 -23.359 -6.16 1 95.12 94 SER A CA 1
ATOM 747 C C . SER A 1 94 ? 7.477 -23.203 -6.672 1 95.12 94 SER A C 1
ATOM 749 O O . SER A 1 94 ? 6.531 -23.688 -6.039 1 95.12 94 SER A O 1
ATOM 751 N N . SER A 1 95 ? 7.301 -22.484 -7.742 1 96.56 95 SER A N 1
ATOM 752 C CA . SER A 1 95 ? 5.973 -22.297 -8.312 1 96.56 95 SER A CA 1
ATOM 753 C C . SER A 1 95 ? 5.348 -23.641 -8.711 1 96.56 95 SER A C 1
ATOM 755 O O . SER A 1 95 ? 4.133 -23.812 -8.625 1 96.56 95 SER A O 1
ATOM 757 N N . CYS A 1 96 ? 6.168 -24.562 -9.148 1 95.56 96 CYS A N 1
ATOM 758 C CA . CYS A 1 96 ? 5.68 -25.906 -9.461 1 95.56 96 CYS A CA 1
ATOM 759 C C . CYS A 1 96 ? 5.039 -26.547 -8.242 1 95.56 96 CYS A C 1
ATOM 761 O O . CYS A 1 96 ? 3.988 -27.188 -8.352 1 95.56 96 CYS A O 1
ATOM 763 N N . SER A 1 97 ? 5.691 -26.344 -7.176 1 94.56 97 SER A N 1
ATOM 764 C CA . SER A 1 97 ? 5.168 -26.906 -5.934 1 94.56 97 SER A CA 1
ATOM 765 C C . SER A 1 97 ? 3.822 -26.297 -5.57 1 94.56 97 SER A C 1
ATOM 767 O O . SER A 1 97 ? 2.93 -26.984 -5.078 1 94.56 97 SER A O 1
ATOM 769 N N . TYR A 1 98 ? 3.693 -25.062 -5.738 1 96.06 98 TYR A N 1
ATOM 770 C CA . TYR A 1 98 ? 2.426 -24.391 -5.465 1 96.06 98 TYR A CA 1
ATOM 771 C C . TYR A 1 98 ? 1.33 -24.891 -6.391 1 96.06 98 TYR A C 1
ATOM 773 O O . TYR A 1 98 ? 0.192 -25.109 -5.965 1 96.06 98 TYR A O 1
ATOM 781 N N . LEU A 1 99 ? 1.676 -25.062 -7.652 1 97.31 99 LEU A N 1
ATOM 782 C CA . LEU A 1 99 ? 0.692 -25.547 -8.609 1 97.31 99 LEU A CA 1
ATOM 783 C C . LEU A 1 99 ? 0.242 -26.969 -8.242 1 97.31 99 LEU A C 1
ATOM 785 O O . LEU A 1 99 ? -0.94 -27.297 -8.359 1 97.31 99 LEU A O 1
ATOM 789 N N . GLU A 1 100 ? 1.164 -27.75 -7.793 1 96.62 100 GLU A N 1
ATOM 790 C CA . GLU A 1 100 ? 0.824 -29.094 -7.332 1 96.62 100 GLU A CA 1
ATOM 791 C C . GLU A 1 100 ? -0.113 -29.047 -6.129 1 96.62 100 GLU A C 1
ATOM 793 O O . GLU A 1 100 ? -1.071 -29.812 -6.047 1 96.62 100 GLU A O 1
ATOM 798 N N . LEU A 1 101 ? 0.199 -28.234 -5.238 1 95.94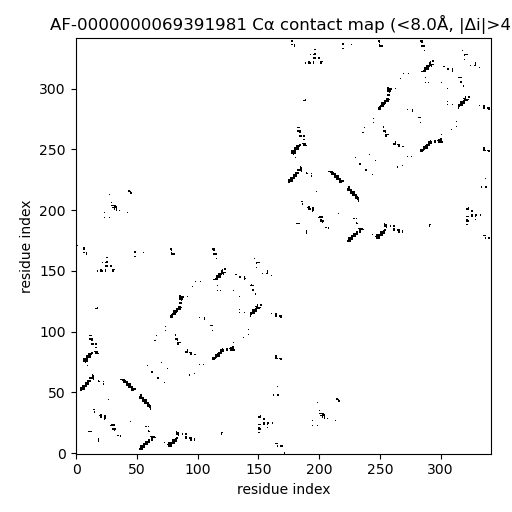 101 LEU A N 1
ATOM 799 C CA . LEU A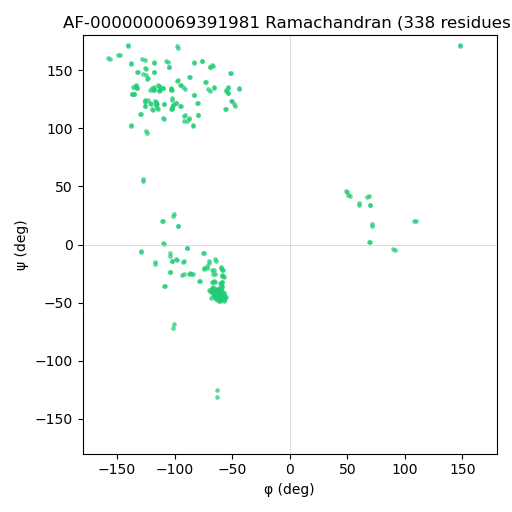 1 101 ? -0.638 -28.047 -4.059 1 95.94 101 LEU A CA 1
ATOM 800 C C . LEU A 1 101 ? -2.057 -27.656 -4.457 1 95.94 101 LEU A C 1
ATOM 802 O O . LEU A 1 101 ? -3.027 -28.188 -3.912 1 95.94 101 LEU A O 1
ATOM 806 N N . LEU A 1 102 ? -2.172 -26.734 -5.383 1 97.25 102 LEU A N 1
ATOM 807 C CA . LEU A 1 102 ? -3.48 -26.25 -5.824 1 97.25 102 LEU A CA 1
ATOM 808 C C . LEU A 1 102 ? -4.246 -27.359 -6.539 1 97.25 102 LEU A C 1
ATOM 810 O O . LEU A 1 102 ? -5.465 -27.469 -6.395 1 97.25 102 LEU A O 1
ATOM 814 N N . ALA A 1 103 ? -3.555 -28.125 -7.344 1 97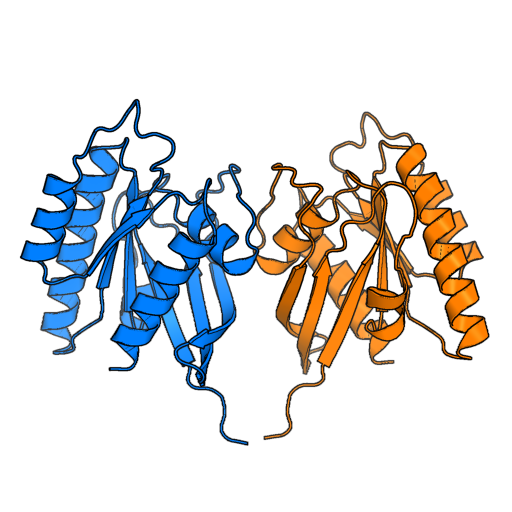 103 ALA A N 1
ATOM 815 C CA . ALA A 1 103 ? -4.18 -29.266 -8.016 1 97 103 ALA A CA 1
ATOM 816 C C . ALA A 1 103 ? -4.738 -30.266 -7.008 1 97 103 ALA A C 1
ATOM 818 O O . ALA A 1 103 ? -5.844 -30.781 -7.18 1 97 103 ALA A O 1
ATOM 819 N N . LEU A 1 104 ? -3.945 -30.547 -5.945 1 96.44 104 LEU A N 1
ATOM 820 C CA . LEU A 1 104 ? -4.395 -31.453 -4.887 1 96.44 104 LEU A CA 1
ATOM 821 C C . LEU A 1 104 ? -5.613 -30.875 -4.172 1 96.44 104 LEU A C 1
ATOM 823 O O . LEU A 1 104 ? -6.559 -31.609 -3.869 1 96.44 104 LEU A O 1
ATOM 827 N N . HIS A 1 105 ? -5.562 -29.641 -3.846 1 96.75 105 HIS A N 1
ATOM 828 C CA . HIS A 1 105 ? -6.684 -28.969 -3.195 1 96.75 105 HIS A CA 1
ATOM 829 C C . HIS A 1 105 ? -7.949 -29.062 -4.039 1 96.75 105 HIS A C 1
ATOM 831 O O . HIS A 1 105 ? -9.031 -29.312 -3.506 1 96.75 105 HIS A O 1
ATOM 837 N N . ALA A 1 106 ? -7.832 -28.828 -5.355 1 96.62 106 ALA A N 1
ATOM 838 C CA . ALA A 1 106 ? -8.961 -28.922 -6.277 1 96.62 106 ALA A CA 1
ATOM 839 C C . ALA A 1 106 ? -9.555 -30.328 -6.27 1 96.62 106 ALA A C 1
ATOM 841 O O . ALA A 1 106 ? -10.781 -30.484 -6.27 1 96.62 106 ALA A O 1
ATOM 842 N N . LYS A 1 107 ? -8.719 -31.281 -6.223 1 96.38 107 LYS A N 1
ATOM 843 C CA . LYS A 1 107 ? -9.164 -32.656 -6.184 1 96.38 107 LYS A CA 1
ATOM 844 C C . LYS A 1 107 ? -9.906 -32.969 -4.883 1 96.38 107 LYS A C 1
ATOM 846 O O . LYS A 1 107 ? -10.961 -33.594 -4.902 1 96.38 107 LYS A O 1
ATOM 851 N N . GLU A 1 108 ? -9.367 -32.5 -3.818 1 96.06 108 GLU A N 1
ATOM 852 C CA . GLU A 1 108 ? -9.938 -32.75 -2.5 1 96.06 108 GLU A CA 1
ATOM 853 C C . GLU A 1 108 ? -11.289 -32.062 -2.334 1 96.06 108 GLU A C 1
ATOM 855 O O . GLU A 1 108 ? -12.195 -32.625 -1.704 1 96.06 108 GLU A O 1
ATOM 860 N N . THR A 1 109 ? -11.414 -30.922 -2.82 1 95.94 109 THR A N 1
ATOM 861 C CA . THR A 1 109 ? -12.641 -30.156 -2.652 1 95.94 109 THR A CA 1
ATOM 862 C C . THR A 1 109 ? -13.602 -30.406 -3.812 1 95.94 109 THR A C 1
ATOM 864 O O . THR A 1 109 ? -14.766 -30.016 -3.76 1 95.94 109 THR A O 1
ATOM 867 N N . GLN A 1 110 ? -13.164 -31 -4.918 1 95.31 110 GLN A N 1
ATOM 868 C CA . GLN A 1 110 ? -13.922 -31.219 -6.145 1 95.31 110 GLN A CA 1
ATOM 869 C C . GLN A 1 110 ? -14.391 -29.906 -6.746 1 95.31 110 GLN A C 1
ATOM 871 O O . GLN A 1 110 ? -15.539 -29.781 -7.18 1 95.31 110 GLN A O 1
ATOM 876 N N . ARG A 1 111 ? -13.555 -28.938 -6.559 1 93.19 111 ARG A N 1
ATOM 877 C CA . ARG A 1 111 ? -13.773 -27.609 -7.137 1 93.19 111 ARG A CA 1
ATOM 878 C C . ARG A 1 111 ? -12.578 -27.172 -7.965 1 93.19 111 ARG A C 1
ATOM 880 O O . ARG A 1 111 ? -11.445 -27.578 -7.695 1 93.19 111 ARG A O 1
ATOM 887 N N . SER A 1 112 ? -12.898 -26.469 -8.977 1 92.44 112 SER A N 1
ATOM 888 C CA . SER A 1 112 ? -11.828 -25.875 -9.773 1 92.44 112 SER A CA 1
ATOM 889 C C . SER A 1 112 ? -11.539 -24.453 -9.32 1 92.44 112 SER A C 1
ATOM 891 O O . SER A 1 112 ? -12.461 -23.672 -9.039 1 92.44 112 SER A O 1
ATOM 893 N N . TYR A 1 113 ? -10.328 -24.156 -9.234 1 96.38 113 TYR A N 1
ATOM 894 C CA . TYR A 1 113 ? -9.898 -22.812 -8.859 1 96.38 113 TYR A CA 1
ATOM 895 C C . TYR A 1 113 ? -9.07 -22.172 -9.969 1 96.38 113 TYR A C 1
ATOM 897 O O . TYR A 1 113 ? -8.008 -22.688 -10.328 1 96.38 113 TYR A O 1
ATOM 905 N N . PRO A 1 114 ? -9.617 -21.109 -10.5 1 98.12 114 PRO A N 1
ATOM 906 C CA . PRO A 1 114 ? -8.82 -20.406 -11.508 1 98.12 114 PRO A CA 1
ATOM 907 C C . PRO A 1 114 ? -7.418 -20.047 -11.008 1 98.12 114 PRO A C 1
ATOM 909 O O . PRO A 1 114 ? -7.27 -19.547 -9.883 1 98.12 114 PRO A O 1
ATOM 912 N N . THR A 1 115 ? -6.43 -20.375 -11.797 1 98.62 115 THR A N 1
ATOM 913 C CA . THR A 1 115 ? -5.031 -20.125 -11.461 1 98.62 115 THR A CA 1
ATOM 914 C C . THR A 1 115 ? -4.301 -19.484 -12.633 1 98.62 115 THR A C 1
ATOM 916 O O . THR A 1 115 ? -4.496 -19.875 -13.789 1 98.62 115 THR A O 1
ATOM 919 N N . VAL A 1 116 ? -3.533 -18.469 -12.32 1 98.88 116 VAL A N 1
ATOM 920 C CA . VAL A 1 116 ? -2.67 -17.797 -13.297 1 98.88 116 VAL A CA 1
ATOM 921 C C . VAL A 1 116 ? -1.207 -17.984 -12.898 1 98.88 116 VAL A C 1
ATOM 923 O O . VAL A 1 116 ? -0.813 -17.625 -11.781 1 98.88 116 VAL A O 1
ATOM 926 N N . LEU A 1 117 ? -0.425 -18.609 -13.766 1 98.94 117 LEU A N 1
ATOM 927 C CA . LEU A 1 117 ? 1.024 -18.625 -13.602 1 98.94 117 LEU A CA 1
ATOM 928 C C . LEU A 1 117 ? 1.646 -17.344 -14.164 1 98.94 117 LEU A C 1
ATOM 930 O O . LEU A 1 117 ? 1.395 -16.984 -15.312 1 98.94 117 LEU A O 1
ATOM 934 N N . LEU A 1 118 ? 2.447 -16.703 -13.367 1 98.94 118 LEU A N 1
ATOM 935 C CA . LEU A 1 118 ? 2.938 -15.383 -13.742 1 98.94 118 LEU A CA 1
ATOM 936 C C . LEU A 1 118 ? 4.453 -15.305 -13.602 1 98.94 118 LEU A C 1
ATOM 938 O O . LEU A 1 118 ? 4.988 -15.43 -12.5 1 98.94 118 LEU A O 1
ATOM 942 N N . GLY A 1 119 ? 5.184 -15.172 -14.789 1 98.88 119 GLY A N 1
ATOM 943 C CA . GLY A 1 119 ? 6.59 -14.805 -14.758 1 98.88 119 GLY A CA 1
ATOM 944 C C . GLY A 1 119 ? 6.812 -13.32 -14.555 1 98.88 119 GLY A C 1
ATOM 945 O O . GLY A 1 119 ? 6.508 -12.516 -15.445 1 98.88 119 GLY A O 1
ATOM 946 N N . ASN A 1 120 ? 7.336 -12.914 -13.406 1 98.81 120 ASN A N 1
ATOM 947 C CA . ASN A 1 120 ? 7.559 -11.523 -13.039 1 98.81 120 ASN A CA 1
ATOM 948 C C . ASN A 1 120 ? 9 -11.102 -13.305 1 98.81 120 ASN A C 1
ATOM 950 O O . ASN A 1 120 ? 9.844 -11.93 -13.633 1 98.81 120 ASN A O 1
ATOM 954 N N . LYS A 1 121 ? 9.328 -9.812 -13.227 1 98.5 121 LYS A N 1
ATOM 955 C CA . LYS A 1 121 ? 10.625 -9.156 -13.328 1 98.5 121 LYS A CA 1
ATOM 956 C C . LYS A 1 121 ? 11.188 -9.25 -14.75 1 98.5 121 LYS A C 1
ATOM 958 O O . LYS A 1 121 ? 12.367 -9.539 -14.938 1 98.5 121 LYS A O 1
ATOM 963 N N . LEU A 1 122 ? 10.281 -9.055 -15.664 1 98.31 122 LEU A N 1
ATOM 964 C CA . LEU A 1 122 ? 10.688 -9.039 -17.062 1 98.31 122 LEU A CA 1
ATOM 965 C C . LEU A 1 122 ? 11.734 -7.961 -17.312 1 98.31 122 LEU A C 1
ATOM 967 O O . LEU A 1 122 ? 12.438 -7.996 -18.328 1 98.31 122 LEU A O 1
ATOM 971 N N . ASP A 1 123 ? 11.836 -6.941 -16.469 1 98.12 123 ASP A N 1
ATOM 972 C CA . ASP A 1 123 ? 12.867 -5.914 -16.562 1 98.12 123 ASP A CA 1
ATOM 973 C C . ASP A 1 123 ? 14.258 -6.504 -16.328 1 98.12 123 ASP A C 1
ATOM 975 O O . ASP A 1 123 ? 15.266 -5.871 -16.641 1 98.12 123 ASP A O 1
ATOM 979 N N . MET A 1 124 ? 14.25 -7.691 -15.852 1 96.75 124 MET A N 1
ATOM 980 C CA . MET A 1 124 ? 15.516 -8.383 -15.609 1 96.75 124 MET A CA 1
ATOM 981 C C . MET A 1 124 ? 15.812 -9.383 -16.719 1 96.75 124 MET A C 1
ATOM 983 O O . MET A 1 124 ? 16.5 -10.383 -16.5 1 96.75 124 MET A O 1
ATOM 987 N N . ALA A 1 125 ? 15.312 -9.219 -17.859 1 93.56 125 ALA A N 1
ATOM 988 C CA . ALA A 1 125 ? 15.414 -10.172 -18.953 1 93.56 125 ALA A CA 1
ATOM 989 C C . ALA A 1 125 ? 16.875 -10.461 -19.297 1 93.56 125 ALA A C 1
ATOM 991 O O . ALA A 1 125 ? 17.203 -11.539 -19.797 1 93.56 125 ALA A O 1
ATOM 992 N N . GLN A 1 126 ? 17.797 -9.555 -19.047 1 96.88 126 GLN A N 1
ATOM 993 C CA . GLN A 1 126 ? 19.219 -9.773 -19.328 1 96.88 126 GLN A CA 1
ATOM 994 C C . GLN A 1 126 ? 19.781 -10.891 -18.453 1 96.88 126 GLN A C 1
ATOM 996 O O . GLN A 1 126 ? 20.75 -11.547 -18.844 1 96.88 126 GLN A O 1
ATOM 1001 N N . SER A 1 127 ? 19.203 -11.148 -17.328 1 98.06 127 SER A N 1
ATOM 1002 C CA . SER A 1 127 ? 19.641 -12.203 -16.406 1 98.06 127 SER A CA 1
ATOM 1003 C C . SER A 1 127 ? 18.625 -13.336 -16.359 1 98.06 127 SER A C 1
ATOM 1005 O O . SER A 1 127 ? 18.562 -14.07 -15.367 1 98.06 127 SER A O 1
ATOM 1007 N N . ARG A 1 128 ? 17.828 -13.445 -17.312 1 98.31 128 ARG A N 1
ATOM 1008 C CA . ARG A 1 128 ? 16.75 -14.43 -17.375 1 98.31 128 ARG A CA 1
ATOM 1009 C C . ARG A 1 128 ? 17.297 -15.844 -17.188 1 98.31 128 ARG A C 1
ATOM 1011 O O . ARG A 1 128 ? 18.312 -16.203 -17.781 1 98.31 128 ARG A O 1
ATOM 1018 N N . GLN A 1 129 ? 16.656 -16.688 -16.312 1 98.81 129 GLN A N 1
ATOM 1019 C CA . GLN A 1 129 ? 17.047 -18.062 -16.062 1 98.81 129 GLN A CA 1
ATOM 1020 C C . GLN A 1 129 ? 15.938 -19.031 -16.469 1 98.81 129 GLN A C 1
ATOM 1022 O O . GLN A 1 129 ? 16.156 -20.234 -16.578 1 98.81 129 GLN A O 1
ATOM 1027 N N . VAL A 1 130 ? 14.766 -18.609 -16.641 1 98.81 130 VAL A N 1
ATOM 1028 C CA . VAL A 1 130 ? 13.609 -19.406 -17.031 1 98.81 130 VAL A CA 1
ATOM 1029 C C . VAL A 1 130 ? 13.047 -18.875 -18.344 1 98.81 130 VAL A C 1
ATOM 1031 O O . VAL A 1 130 ? 12.617 -17.734 -18.438 1 98.81 130 VAL A O 1
ATOM 1034 N N . THR A 1 131 ? 12.984 -19.672 -19.344 1 98.75 131 THR A N 1
ATOM 1035 C CA . THR A 1 131 ? 12.5 -19.219 -20.641 1 98.75 131 THR A CA 1
ATOM 1036 C C . THR A 1 131 ? 10.977 -19.094 -20.641 1 98.75 131 THR A C 1
ATOM 1038 O O . THR A 1 131 ? 10.305 -19.703 -19.812 1 98.75 131 THR A O 1
ATOM 1041 N N . LYS A 1 132 ? 10.547 -18.266 -21.594 1 98.69 132 LYS A N 1
ATOM 1042 C CA . LYS A 1 132 ? 9.102 -18.141 -21.734 1 98.69 132 LYS A CA 1
ATOM 1043 C C . LYS A 1 132 ? 8.469 -19.484 -22.062 1 98.69 132 LYS A C 1
ATOM 1045 O O . LYS A 1 132 ? 7.359 -19.781 -21.609 1 98.69 132 LYS A O 1
ATOM 1050 N N . ALA A 1 133 ? 9.109 -20.266 -22.859 1 98.69 133 ALA A N 1
ATOM 1051 C CA . ALA A 1 133 ? 8.617 -21.578 -23.25 1 98.69 133 ALA A CA 1
ATOM 1052 C C . ALA A 1 133 ? 8.453 -22.5 -22.031 1 98.69 133 ALA A C 1
ATOM 1054 O O . ALA A 1 133 ? 7.492 -23.266 -21.953 1 98.69 133 ALA A O 1
ATOM 1055 N N . GLU A 1 134 ? 9.43 -22.453 -21.125 1 98.75 134 GLU A N 1
ATOM 1056 C CA . GLU A 1 134 ? 9.344 -23.25 -19.906 1 98.75 134 GLU A CA 1
ATOM 1057 C C . GLU A 1 134 ? 8.109 -22.859 -19.094 1 98.75 134 GLU A C 1
ATOM 1059 O O . GLU A 1 134 ? 7.395 -23.734 -18.594 1 98.75 134 GLU A O 1
ATOM 1064 N N . GLY A 1 135 ? 7.891 -21.594 -18.953 1 98.81 135 GLY A N 1
ATOM 1065 C CA . GLY A 1 135 ? 6.711 -21.125 -18.234 1 98.81 135 GLY A CA 1
ATOM 1066 C C . GLY A 1 135 ? 5.41 -21.562 -18.891 1 98.81 135 GLY A C 1
ATOM 1067 O O . GLY A 1 135 ? 4.504 -22.047 -18.203 1 98.81 135 GLY A O 1
ATOM 1068 N N . ALA A 1 136 ? 5.324 -21.391 -20.188 1 98.81 136 ALA A N 1
ATOM 1069 C CA . ALA A 1 136 ? 4.133 -21.781 -20.938 1 98.81 136 ALA A CA 1
ATOM 1070 C C . ALA A 1 136 ? 3.863 -23.281 -20.797 1 98.81 136 ALA A C 1
ATOM 1072 O O . ALA A 1 136 ? 2.711 -23.703 -20.688 1 98.81 136 ALA A O 1
ATOM 1073 N N . ALA A 1 137 ? 4.922 -24.062 -20.859 1 98.75 137 ALA A N 1
ATOM 1074 C CA . ALA A 1 137 ? 4.785 -25.516 -20.719 1 98.75 137 ALA A CA 1
ATOM 1075 C C . ALA A 1 137 ? 4.242 -25.891 -19.359 1 98.75 137 ALA A C 1
ATOM 1077 O O . ALA A 1 137 ? 3.381 -26.766 -19.234 1 98.75 137 ALA A O 1
ATOM 1078 N N . LEU A 1 138 ? 4.812 -25.281 -18.375 1 98.75 138 LEU A N 1
ATOM 1079 C CA . LEU A 1 138 ? 4.344 -25.562 -17.016 1 98.75 138 LEU A CA 1
ATOM 1080 C C . LEU A 1 138 ? 2.871 -25.188 -16.875 1 98.75 138 LEU A C 1
ATOM 1082 O O . LEU A 1 138 ? 2.092 -25.938 -16.281 1 98.75 138 LEU A O 1
ATOM 1086 N N . ALA A 1 139 ? 2.504 -24.047 -17.328 1 98.81 139 ALA A N 1
ATOM 1087 C CA . ALA A 1 139 ? 1.108 -23.625 -17.297 1 98.81 139 ALA A CA 1
ATOM 1088 C C . ALA A 1 139 ? 0.202 -24.625 -18 1 98.81 139 ALA A C 1
ATOM 1090 O O . ALA A 1 139 ? -0.895 -24.922 -17.531 1 98.81 139 ALA A O 1
ATOM 1091 N N . GLY A 1 140 ? 0.639 -25.062 -19.172 1 98.5 140 GLY A N 1
ATOM 1092 C CA . GLY A 1 140 ? -0.113 -26.062 -19.906 1 98.5 140 GLY A CA 1
ATOM 1093 C C . GLY A 1 140 ? -0.34 -27.344 -19.125 1 98.5 140 GLY A C 1
ATOM 1094 O O . GLY A 1 140 ? -1.428 -27.922 -19.172 1 98.5 140 GLY A O 1
ATOM 1095 N N . ARG A 1 141 ? 0.628 -27.812 -18.438 1 98 141 ARG A N 1
ATOM 1096 C CA . ARG A 1 141 ? 0.564 -29.031 -17.641 1 98 141 ARG A CA 1
ATOM 1097 C C . ARG A 1 141 ? -0.525 -28.953 -16.578 1 98 141 ARG A C 1
ATOM 1099 O O . ARG A 1 141 ? -1.174 -29.953 -16.266 1 98 141 ARG A O 1
ATOM 1106 N N . PHE A 1 142 ? -0.75 -27.734 -16.078 1 97.62 142 PHE A N 1
ATOM 1107 C CA . PHE A 1 142 ? -1.67 -27.609 -14.961 1 97.62 142 PHE A CA 1
ATOM 1108 C C . PHE A 1 142 ? -2.957 -26.922 -15.391 1 97.62 142 PHE A C 1
ATOM 1110 O O . PHE A 1 142 ? -3.838 -26.656 -14.562 1 97.62 142 PHE A O 1
ATOM 1117 N N . GLY A 1 143 ? -3.037 -26.578 -16.672 1 96.38 143 GLY A N 1
ATOM 1118 C CA . GLY A 1 143 ? -4.25 -25.969 -17.203 1 96.38 143 GLY A CA 1
ATOM 1119 C C . GLY A 1 143 ? -4.477 -24.562 -16.688 1 96.38 143 GLY A C 1
ATOM 1120 O O . GLY A 1 143 ? -5.613 -24.172 -16.391 1 96.38 143 GLY A O 1
ATOM 1121 N N . CYS A 1 144 ? -3.4 -23.812 -16.453 1 96.38 144 CYS A N 1
ATOM 1122 C CA . CYS A 1 144 ? -3.521 -22.438 -15.961 1 96.38 144 CYS A CA 1
ATOM 1123 C C . CYS A 1 144 ? -3.217 -21.422 -17.062 1 96.38 144 CYS A C 1
ATOM 1125 O O . CYS A 1 144 ? -2.572 -21.766 -18.047 1 96.38 144 CYS A O 1
ATOM 1127 N N . LEU A 1 145 ? -3.75 -20.172 -16.875 1 98.19 145 LEU A N 1
ATOM 1128 C CA . LEU A 1 145 ? -3.309 -19.078 -17.719 1 98.19 145 LEU A CA 1
ATOM 1129 C C . LEU A 1 145 ? -1.851 -18.719 -17.438 1 98.19 145 LEU A C 1
ATOM 1131 O O . LEU A 1 145 ? -1.341 -19 -16.344 1 98.19 145 LEU A O 1
ATOM 1135 N N . PHE A 1 146 ? -1.258 -18.141 -18.516 1 98.88 146 PHE A N 1
ATOM 1136 C CA . PHE A 1 146 ? 0.156 -17.812 -18.375 1 98.88 146 PHE A CA 1
ATOM 1137 C C . PHE A 1 146 ? 0.442 -16.422 -18.922 1 98.88 146 PHE A C 1
ATOM 1139 O O . PHE A 1 146 ? 0.029 -16.094 -20.031 1 98.88 146 PHE A O 1
ATOM 1146 N N . PHE A 1 147 ? 1.137 -15.578 -18.125 1 98.75 147 PHE A N 1
ATOM 1147 C CA . PHE A 1 147 ? 1.604 -14.258 -18.531 1 98.75 147 PHE A CA 1
ATOM 1148 C C . PHE A 1 147 ? 3.018 -14 -18.031 1 98.75 147 PHE A C 1
ATOM 1150 O O . PHE A 1 147 ? 3.48 -14.664 -17.109 1 98.75 147 PHE A O 1
ATOM 1157 N N . GLU A 1 148 ? 3.691 -13.164 -18.688 1 98.69 148 GLU A N 1
ATOM 1158 C CA . GLU A 1 148 ? 4.906 -12.555 -18.156 1 98.69 148 GLU A CA 1
ATOM 1159 C C . GLU A 1 148 ? 4.754 -11.039 -18.031 1 98.69 148 GLU A C 1
ATOM 1161 O O . GLU A 1 148 ? 4.215 -10.391 -18.922 1 98.69 148 GLU A O 1
ATOM 1166 N N . VAL A 1 149 ? 5.145 -10.539 -16.891 1 98.69 149 VAL A N 1
ATOM 1167 C CA . VAL A 1 149 ? 4.996 -9.109 -16.625 1 98.69 149 VAL A CA 1
ATOM 1168 C C . VAL A 1 149 ? 6.219 -8.594 -15.875 1 98.69 149 VAL A C 1
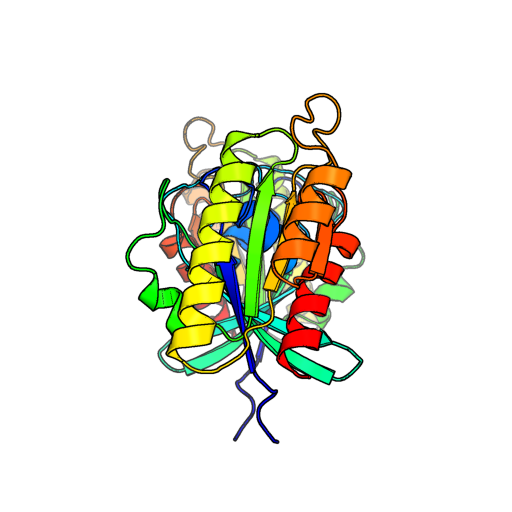ATOM 1170 O O . VAL A 1 149 ? 7.137 -9.359 -15.57 1 98.69 149 VAL A O 1
ATOM 1173 N N . SER A 1 150 ? 6.359 -7.332 -15.703 1 98.69 150 SER A N 1
ATOM 1174 C CA . SER A 1 150 ? 7.254 -6.676 -14.758 1 98.69 150 SER A CA 1
ATOM 1175 C C . SER A 1 150 ? 6.488 -5.707 -13.859 1 98.69 150 SER A C 1
ATOM 1177 O O . SER A 1 150 ? 5.867 -4.758 -14.344 1 98.69 150 SER A O 1
ATOM 1179 N N . ALA A 1 151 ? 6.523 -5.949 -12.562 1 98.12 151 ALA A N 1
ATOM 1180 C CA . ALA A 1 151 ? 5.926 -5.02 -11.609 1 98.12 151 ALA A CA 1
ATOM 1181 C C . ALA A 1 151 ? 6.574 -3.639 -11.711 1 98.12 151 ALA A C 1
ATOM 1183 O O . ALA A 1 151 ? 5.992 -2.643 -11.273 1 98.12 151 ALA A O 1
ATOM 1184 N N . CYS A 1 152 ? 7.781 -3.533 -12.281 1 96.56 152 CYS A N 1
ATOM 1185 C CA . CYS A 1 152 ? 8.555 -2.299 -12.352 1 96.56 152 CYS A CA 1
ATOM 1186 C C . CYS A 1 152 ? 8.164 -1.475 -13.57 1 96.56 152 CYS A C 1
ATOM 1188 O O . CYS A 1 152 ? 8.297 -0.25 -13.57 1 96.56 152 CYS A O 1
ATOM 1190 N N . LEU A 1 153 ? 7.672 -2.066 -14.578 1 93.75 153 LEU A N 1
ATOM 1191 C CA . LEU A 1 153 ? 7.586 -1.39 -15.867 1 93.75 153 LEU A CA 1
ATOM 1192 C C . LEU A 1 153 ? 6.172 -0.875 -16.125 1 93.75 153 LEU A C 1
ATOM 1194 O O . LEU A 1 153 ? 5.953 0.336 -16.188 1 93.75 153 LEU A O 1
ATOM 1198 N N . ASP A 1 154 ? 5.191 -1.723 -16.328 1 91.12 154 ASP A N 1
ATOM 1199 C CA . ASP A 1 154 ? 3.92 -1.26 -16.875 1 91.12 154 ASP A CA 1
ATOM 1200 C C . ASP A 1 154 ? 2.754 -1.675 -15.984 1 91.12 154 ASP A C 1
ATOM 1202 O O . ASP A 1 154 ? 2.477 -2.865 -15.828 1 91.12 154 ASP A O 1
ATOM 1206 N N . PHE A 1 155 ? 1.982 -0.663 -15.586 1 97.12 155 PHE A N 1
ATOM 1207 C CA . PHE A 1 155 ? 0.801 -0.908 -14.766 1 97.12 155 PHE A CA 1
ATOM 1208 C C . PHE A 1 155 ? -0.263 -1.654 -15.562 1 97.12 155 PHE A C 1
ATOM 1210 O O . PHE A 1 155 ? -0.938 -2.539 -15.031 1 97.12 155 PHE A O 1
ATOM 1217 N N . GLU A 1 156 ? -0.452 -1.326 -16.828 1 97.44 156 GLU A N 1
ATOM 1218 C CA . GLU A 1 156 ? -1.527 -1.891 -17.641 1 97.44 156 GLU A CA 1
ATOM 1219 C C . GLU A 1 156 ? -1.402 -3.408 -17.75 1 97.44 156 GLU A C 1
ATOM 1221 O O . GLU A 1 156 ? -2.408 -4.121 -17.719 1 97.44 156 GLU A O 1
ATOM 1226 N N . HIS A 1 157 ? -0.196 -3.916 -17.891 1 97.88 157 HIS A N 1
ATOM 1227 C CA . HIS A 1 157 ? 0.014 -5.355 -18 1 97.88 157 HIS A CA 1
ATOM 1228 C C . HIS A 1 157 ? -0.272 -6.051 -16.672 1 97.88 157 HIS A C 1
ATOM 1230 O O . HIS A 1 157 ? -0.836 -7.145 -16.641 1 97.88 157 HIS A O 1
ATOM 1236 N N . VAL A 1 158 ? 0.133 -5.414 -15.57 1 98.69 158 VAL A N 1
ATOM 1237 C CA . VAL A 1 158 ? -0.14 -5.965 -14.25 1 98.69 158 VAL A CA 1
ATOM 1238 C C . VAL A 1 158 ? -1.646 -5.98 -13.992 1 98.69 158 VAL A C 1
ATOM 1240 O O . VAL A 1 158 ? -2.197 -7 -13.562 1 98.69 158 VAL A O 1
ATOM 1243 N N . GLN A 1 159 ? -2.293 -4.852 -14.305 1 98.5 159 GLN A N 1
ATOM 1244 C CA . GLN A 1 159 ? -3.74 -4.766 -14.125 1 98.5 159 GLN A CA 1
ATOM 1245 C C . GLN A 1 159 ? -4.457 -5.84 -14.93 1 98.5 159 GLN A C 1
ATOM 1247 O O . GLN A 1 159 ? -5.426 -6.438 -14.461 1 98.5 159 GLN A O 1
ATOM 1252 N N . HIS A 1 160 ? -3.984 -6.031 -16.141 1 98.5 160 HIS A N 1
ATOM 1253 C CA . HIS A 1 160 ? -4.582 -7.031 -17.016 1 98.5 160 HIS A CA 1
ATOM 1254 C C . HIS A 1 160 ? -4.57 -8.414 -16.375 1 98.5 160 HIS A C 1
ATOM 1256 O O . HIS A 1 160 ? -5.566 -9.133 -16.422 1 98.5 160 HIS A O 1
ATOM 1262 N N . VAL A 1 161 ? -3.496 -8.805 -15.773 1 98.69 161 VAL A N 1
ATOM 1263 C CA . VAL A 1 161 ? -3.352 -10.117 -15.148 1 98.69 161 VAL A CA 1
ATOM 1264 C C . VAL A 1 161 ? -4.359 -10.258 -14.008 1 98.69 161 VAL A C 1
ATOM 1266 O O . VAL A 1 161 ? -5.043 -11.281 -13.898 1 98.69 161 VAL A O 1
ATOM 1269 N N . PHE A 1 162 ? -4.449 -9.258 -13.156 1 98.75 162 PHE A N 1
ATOM 1270 C CA . PHE A 1 162 ? -5.395 -9.297 -12.047 1 98.75 162 PHE A CA 1
ATOM 1271 C C . PHE A 1 162 ? -6.828 -9.367 -12.555 1 98.75 162 PHE A C 1
ATOM 1273 O O . PHE A 1 162 ? -7.645 -10.117 -12.016 1 98.75 162 PHE A O 1
ATOM 1280 N N . HIS A 1 163 ? -7.113 -8.594 -13.586 1 98.56 163 HIS A N 1
ATOM 1281 C CA . HIS A 1 163 ? -8.461 -8.602 -14.156 1 98.56 163 HIS A CA 1
ATOM 1282 C C . HIS A 1 163 ? -8.781 -9.945 -14.797 1 98.56 163 HIS A C 1
ATOM 1284 O O . HIS A 1 163 ? -9.922 -10.406 -14.734 1 98.56 163 HIS A O 1
ATOM 1290 N N . GLU A 1 164 ? -7.789 -10.594 -15.445 1 98.38 164 GLU A N 1
ATOM 1291 C CA . GLU A 1 164 ? -7.996 -11.922 -16.016 1 98.38 164 GLU A CA 1
ATOM 1292 C C . GLU A 1 164 ? -8.312 -12.945 -14.93 1 98.38 164 GLU A C 1
ATOM 1294 O O . GLU A 1 164 ? -9.156 -13.828 -15.125 1 98.38 164 GLU A O 1
ATOM 1299 N N . ALA A 1 165 ? -7.641 -12.828 -13.812 1 98.31 165 ALA A N 1
ATOM 1300 C CA . ALA A 1 165 ? -7.938 -13.719 -12.688 1 98.31 165 ALA A CA 1
ATOM 1301 C C . ALA A 1 165 ? -9.375 -13.523 -12.203 1 98.31 165 ALA A C 1
ATOM 1303 O O . ALA A 1 165 ? -10.07 -14.5 -11.898 1 98.31 165 ALA A O 1
ATOM 1304 N N . VAL A 1 166 ? -9.789 -12.297 -12.133 1 97.88 166 VAL A N 1
ATOM 1305 C CA . VAL A 1 166 ? -11.148 -11.977 -11.711 1 97.88 166 VAL A CA 1
ATOM 1306 C C . VAL A 1 166 ? -12.148 -12.555 -12.711 1 97.88 166 VAL A C 1
ATOM 1308 O O . VAL A 1 166 ? -13.156 -13.141 -12.32 1 97.88 166 VAL A O 1
ATOM 1311 N N . ARG A 1 167 ? -11.883 -12.375 -14.047 1 97.5 167 ARG A N 1
ATOM 1312 C CA . ARG A 1 167 ? -12.766 -12.898 -15.086 1 97.5 167 ARG A CA 1
ATOM 1313 C C . ARG A 1 167 ? -12.938 -14.406 -14.953 1 97.5 167 ARG A C 1
ATOM 1315 O O . ARG A 1 167 ? -14.055 -14.922 -15.016 1 97.5 167 ARG A O 1
ATOM 1322 N N . GLU A 1 168 ? -11.82 -15.102 -14.711 1 96.69 168 GLU A N 1
ATOM 1323 C CA . GLU A 1 168 ? -11.852 -16.562 -14.602 1 96.69 168 GLU A CA 1
ATOM 1324 C C . GLU A 1 168 ? -12.609 -17 -13.352 1 96.69 168 GLU A C 1
ATOM 1326 O O . GLU A 1 168 ? -13.289 -18.031 -13.359 1 96.69 168 GLU A O 1
ATOM 1331 N N . ALA A 1 169 ? -12.523 -16.203 -12.32 1 96.44 169 ALA A N 1
ATOM 1332 C CA . ALA A 1 169 ? -13.188 -16.547 -11.062 1 96.44 169 ALA A CA 1
ATOM 1333 C C . ALA A 1 169 ? -14.695 -16.344 -11.164 1 96.44 169 ALA A C 1
ATOM 1335 O O . ALA A 1 169 ? -15.461 -16.922 -10.398 1 96.44 169 ALA A O 1
ATOM 1336 N N . ARG A 1 170 ? -15.125 -15.562 -12.078 1 93.44 170 ARG A N 1
ATOM 1337 C CA . ARG A 1 170 ? -16.547 -15.242 -12.211 1 93.44 170 ARG A CA 1
ATOM 1338 C C . ARG A 1 170 ? -17.203 -16.109 -13.289 1 93.44 170 ARG A C 1
ATOM 1340 O O . ARG A 1 170 ? -18.422 -16.078 -13.445 1 93.44 170 ARG A O 1
ATOM 1347 N N . ARG A 1 171 ? -16.391 -16.766 -14.078 1 84.69 171 ARG A N 1
ATOM 1348 C CA . ARG A 1 171 ? -16.969 -17.641 -15.086 1 84.69 171 ARG A CA 1
ATOM 1349 C C . ARG A 1 171 ? -17.688 -18.828 -14.438 1 84.69 171 ARG A C 1
ATOM 1351 O O . ARG A 1 171 ? -17.281 -19.297 -13.375 1 84.69 171 ARG A O 1
ATOM 1358 N N . PRO B 1 1 ? -29.094 -1.626 1.82 1 39.09 1 PRO B N 1
ATOM 1359 C CA . PRO B 1 1 ? -28.016 -1.425 2.779 1 39.09 1 PRO B CA 1
ATOM 1360 C C . PRO B 1 1 ? -27.234 -0.129 2.533 1 39.09 1 PRO B C 1
ATOM 1362 O O . PRO B 1 1 ? -26.875 0.173 1.393 1 39.09 1 PRO B O 1
ATOM 1365 N N . SER B 1 2 ? -27.516 0.878 3.291 1 50.47 2 SER B N 1
ATOM 1366 C CA . SER B 1 2 ? -27.109 2.266 3.094 1 50.47 2 SER B CA 1
ATOM 1367 C C . SER B 1 2 ? -25.625 2.359 2.77 1 50.47 2 SER B C 1
ATOM 1369 O O . SER B 1 2 ? -24.812 1.65 3.361 1 50.47 2 SER B O 1
ATOM 1371 N N . ALA B 1 3 ? -25.172 2.893 1.576 1 67.56 3 ALA B N 1
ATOM 1372 C CA . ALA B 1 3 ? -23.797 3.023 1.099 1 67.56 3 ALA B CA 1
ATOM 1373 C C . ALA B 1 3 ? -22.922 3.676 2.154 1 67.56 3 ALA B C 1
ATOM 1375 O O . ALA B 1 3 ? -23.344 4.59 2.859 1 67.56 3 ALA B O 1
ATOM 1376 N N . SER B 1 4 ? -21.828 3.049 2.594 1 81.5 4 SER B N 1
ATOM 1377 C CA . SER B 1 4 ? -20.891 3.611 3.559 1 81.5 4 SER B CA 1
ATOM 1378 C C . SER B 1 4 ? -20.578 5.066 3.238 1 81.5 4 SER B C 1
ATOM 1380 O O . SER B 1 4 ? -20.484 5.445 2.068 1 81.5 4 SER B O 1
ATOM 1382 N N . PRO B 1 5 ? -20.594 5.941 4.328 1 92 5 PRO B N 1
ATOM 1383 C CA . PRO B 1 5 ? -20.172 7.324 4.082 1 92 5 PRO B CA 1
ATOM 1384 C C . PRO B 1 5 ? -18.828 7.418 3.383 1 92 5 PRO B C 1
ATOM 1386 O O . PRO B 1 5 ? -17.969 6.543 3.561 1 92 5 PRO B O 1
ATOM 1389 N N . GLU B 1 6 ? -18.719 8.43 2.588 1 95.69 6 GLU B N 1
ATOM 1390 C CA . GLU B 1 6 ? -17.5 8.633 1.811 1 95.69 6 GLU B CA 1
ATOM 1391 C C . GLU B 1 6 ? -16.766 9.891 2.25 1 95.69 6 GLU B C 1
ATOM 1393 O O . GLU B 1 6 ? -17.391 10.914 2.541 1 95.69 6 GLU B O 1
ATOM 1398 N N . VAL B 1 7 ? -15.508 9.797 2.377 1 97.75 7 VAL B N 1
ATOM 1399 C CA . VAL B 1 7 ? -14.656 10.953 2.668 1 97.75 7 VAL B CA 1
ATOM 1400 C C . VAL B 1 7 ? -13.555 11.062 1.616 1 97.75 7 VAL B C 1
ATOM 1402 O O . VAL B 1 7 ? -12.828 10.094 1.369 1 97.75 7 VAL B O 1
ATOM 1405 N N . ASN B 1 8 ? -13.492 12.227 0.956 1 98.56 8 ASN B N 1
ATOM 1406 C CA . ASN B 1 8 ? -12.43 12.531 -0.002 1 98.56 8 ASN B CA 1
ATOM 1407 C C . ASN B 1 8 ? -11.297 13.312 0.647 1 98.56 8 ASN B C 1
ATOM 1409 O O . ASN B 1 8 ? -11.508 14.414 1.158 1 98.56 8 ASN B O 1
ATOM 1413 N N . LEU B 1 9 ? -10.102 12.727 0.627 1 98.75 9 LEU B N 1
ATOM 1414 C CA . LEU B 1 9 ? -8.922 13.32 1.246 1 98.75 9 LEU B CA 1
ATOM 1415 C C . LEU B 1 9 ? -7.859 13.641 0.198 1 98.75 9 LEU B C 1
ATOM 1417 O O . LEU B 1 9 ? -7.445 12.758 -0.562 1 98.75 9 LEU B O 1
ATOM 1421 N N . ALA B 1 10 ? -7.445 14.922 0.108 1 98.56 10 ALA B N 1
ATOM 1422 C CA . ALA B 1 10 ? -6.371 15.312 -0.805 1 98.56 10 ALA B CA 1
ATOM 1423 C C . ALA B 1 10 ? -5.059 15.508 -0.054 1 98.56 10 ALA B C 1
ATOM 1425 O O . ALA B 1 10 ? -5.035 16.141 1.01 1 98.56 10 ALA B O 1
ATOM 1426 N N . ILE B 1 11 ? -4.004 14.953 -0.579 1 98.31 11 ILE B N 1
ATOM 1427 C CA . ILE B 1 11 ? -2.67 15.109 -0.005 1 98.31 11 ILE B CA 1
ATOM 1428 C C . ILE B 1 11 ? -1.887 16.156 -0.801 1 98.31 11 ILE B C 1
ATOM 1430 O O . ILE B 1 11 ? -1.618 15.961 -1.989 1 98.31 11 ILE B O 1
ATOM 1434 N N . LEU B 1 12 ? -1.469 17.219 -0.127 1 97.12 12 LEU B N 1
ATOM 1435 C CA . LEU B 1 12 ? -0.791 18.344 -0.749 1 97.12 12 LEU B CA 1
ATOM 1436 C C . LEU B 1 12 ? 0.619 18.516 -0.192 1 97.12 12 LEU B C 1
ATOM 1438 O O . LEU B 1 12 ? 0.896 18.109 0.938 1 97.12 12 LEU B O 1
ATOM 1442 N N . GLY B 1 13 ? 1.471 19.141 -0.949 1 96.12 13 GLY B N 1
ATOM 1443 C CA . GLY B 1 13 ? 2.846 19.422 -0.557 1 96.12 13 GLY B CA 1
ATOM 1444 C C . GLY B 1 13 ? 3.809 19.422 -1.729 1 96.12 13 GLY B C 1
ATOM 1445 O O . GLY B 1 13 ? 3.467 18.969 -2.824 1 96.12 13 GLY B O 1
ATOM 1446 N N . ARG B 1 14 ? 4.984 19.828 -1.442 1 94.38 14 ARG B N 1
ATOM 1447 C CA . ARG B 1 14 ? 6.031 19.922 -2.453 1 94.38 14 ARG B CA 1
ATOM 1448 C C . ARG B 1 14 ? 6.469 18.531 -2.924 1 94.38 14 ARG B C 1
ATOM 1450 O O . ARG B 1 14 ? 6.402 17.562 -2.164 1 94.38 14 ARG B O 1
ATOM 1457 N N . ARG B 1 15 ? 6.949 18.547 -4.188 1 93.88 15 ARG B N 1
ATOM 1458 C CA . ARG B 1 15 ? 7.57 17.312 -4.676 1 93.88 15 ARG B CA 1
ATOM 1459 C C . ARG B 1 15 ? 8.664 16.844 -3.725 1 93.88 15 ARG B C 1
ATOM 1461 O O . ARG B 1 15 ? 9.438 17.641 -3.209 1 93.88 15 ARG B O 1
ATOM 1468 N N . GLY B 1 16 ? 8.656 15.555 -3.463 1 94.62 16 GLY B N 1
ATOM 1469 C CA . GLY B 1 16 ? 9.727 14.984 -2.654 1 94.62 16 GLY B CA 1
ATOM 1470 C C . GLY B 1 16 ? 9.414 14.992 -1.169 1 94.62 16 GLY B C 1
ATOM 1471 O O . GLY B 1 16 ? 10.188 14.461 -0.366 1 94.62 16 GLY B O 1
ATOM 1472 N N . ALA B 1 17 ? 8.273 15.57 -0.767 1 96.31 17 ALA B N 1
ATOM 1473 C CA . ALA B 1 17 ? 7.922 15.656 0.649 1 96.31 17 ALA B CA 1
ATOM 1474 C C . ALA B 1 17 ? 7.523 14.297 1.202 1 96.31 17 ALA B C 1
ATOM 1476 O O . ALA B 1 17 ? 7.496 14.094 2.418 1 96.31 17 ALA B O 1
ATOM 1477 N N . GLY B 1 18 ? 7.133 13.328 0.32 1 97.19 18 GLY B N 1
ATOM 1478 C CA . GLY B 1 18 ? 6.781 11.984 0.756 1 97.19 18 GLY B CA 1
ATOM 1479 C C . GLY B 1 18 ? 5.301 11.688 0.642 1 97.19 18 GLY B C 1
ATOM 1480 O O . GLY B 1 18 ? 4.789 10.789 1.319 1 97.19 18 GLY B O 1
ATOM 1481 N N . LYS B 1 19 ? 4.566 12.453 -0.2 1 98.06 19 LYS B N 1
ATOM 1482 C CA . LYS B 1 19 ? 3.129 12.258 -0.376 1 98.06 19 LYS B CA 1
ATOM 1483 C C . LYS B 1 19 ? 2.816 10.836 -0.829 1 98.06 19 LYS B C 1
ATOM 1485 O O . LYS B 1 19 ? 1.945 10.172 -0.26 1 98.06 19 LYS B O 1
ATOM 1490 N N . SER B 1 20 ? 3.564 10.398 -1.862 1 97.56 20 SER B N 1
ATOM 1491 C CA . SER B 1 20 ? 3.33 9.07 -2.412 1 97.56 20 SER B CA 1
ATOM 1492 C C . SER B 1 20 ? 3.711 7.98 -1.414 1 97.56 20 SER B C 1
ATOM 1494 O O . SER B 1 20 ? 3.033 6.957 -1.314 1 97.56 20 SER B O 1
ATOM 1496 N N . ALA B 1 21 ? 4.848 8.195 -0.705 1 97.94 21 ALA B N 1
ATOM 1497 C CA . ALA B 1 21 ? 5.27 7.223 0.3 1 97.94 21 ALA B CA 1
ATOM 1498 C C . ALA B 1 21 ? 4.227 7.094 1.405 1 97.94 21 ALA B C 1
ATOM 1500 O O . ALA B 1 21 ? 3.943 5.988 1.874 1 97.94 21 ALA B O 1
ATOM 1501 N N . LEU B 1 22 ? 3.65 8.219 1.866 1 98.56 22 LEU B N 1
ATOM 1502 C CA . LEU B 1 22 ? 2.594 8.203 2.871 1 98.56 22 LEU B CA 1
ATOM 1503 C C . LEU B 1 22 ? 1.361 7.469 2.354 1 98.56 22 LEU B C 1
ATOM 1505 O O . LEU B 1 22 ? 0.769 6.66 3.068 1 98.56 22 LEU B O 1
ATOM 1509 N N . THR B 1 23 ? 0.966 7.766 1.107 1 98.38 23 THR B N 1
ATOM 1510 C CA . THR B 1 23 ? -0.201 7.152 0.483 1 98.38 23 THR B CA 1
ATOM 1511 C C . THR B 1 23 ? -0.03 5.637 0.39 1 98.38 23 THR B C 1
ATOM 1513 O O . THR B 1 23 ? -0.922 4.883 0.781 1 98.38 23 THR B O 1
ATOM 1516 N N . VAL B 1 24 ? 1.117 5.199 -0.106 1 98.12 24 VAL B N 1
ATOM 1517 C CA . VAL B 1 24 ? 1.382 3.775 -0.27 1 98.12 24 VAL B CA 1
ATOM 1518 C C . VAL B 1 24 ? 1.427 3.096 1.098 1 98.12 24 VAL B C 1
ATOM 1520 O O . VAL B 1 24 ? 0.889 2 1.272 1 98.12 24 VAL B O 1
ATOM 1523 N N . LYS B 1 25 ? 2.109 3.734 2.094 1 98.06 25 LYS B N 1
ATOM 1524 C CA . LYS B 1 25 ? 2.16 3.193 3.449 1 98.06 25 LYS B CA 1
ATOM 1525 C C . LYS B 1 25 ? 0.758 2.994 4.016 1 98.06 25 LYS B C 1
ATOM 1527 O O . LYS B 1 25 ? 0.459 1.945 4.594 1 98.06 25 LYS B O 1
ATOM 1532 N N . PHE B 1 26 ? -0.039 3.973 3.832 1 98.56 26 PHE B N 1
ATOM 1533 C CA . PHE B 1 26 ? -1.397 3.91 4.355 1 98.56 26 PHE B CA 1
ATOM 1534 C C . PHE B 1 26 ? -2.184 2.787 3.689 1 98.56 26 PHE B C 1
ATOM 1536 O O . PHE B 1 26 ? -2.875 2.021 4.363 1 98.56 26 PHE B O 1
ATOM 1543 N N . LEU B 1 27 ? -2.074 2.68 2.365 1 97.56 27 LEU B N 1
ATOM 1544 C CA . LEU B 1 27 ? -2.904 1.766 1.587 1 97.56 27 LEU B CA 1
ATOM 1545 C C . LEU B 1 27 ? -2.396 0.333 1.713 1 97.56 27 LEU B C 1
ATOM 1547 O O . LEU B 1 27 ? -3.182 -0.616 1.644 1 97.56 27 LEU B O 1
ATOM 1551 N N . THR B 1 28 ? -1.035 0.15 1.884 1 97.19 28 THR B N 1
ATOM 1552 C CA . THR B 1 28 ? -0.508 -1.197 1.696 1 97.19 28 THR B CA 1
ATOM 1553 C C . THR B 1 28 ? 0.351 -1.612 2.887 1 97.19 28 THR B C 1
ATOM 1555 O O . THR B 1 28 ? 0.833 -2.746 2.947 1 97.19 28 THR B O 1
ATOM 1558 N N . LYS B 1 29 ? 0.608 -0.71 3.834 1 96.75 29 LYS B N 1
ATOM 1559 C CA . LYS B 1 29 ? 1.47 -0.909 4.996 1 96.75 29 LYS B CA 1
ATOM 1560 C C . LYS B 1 29 ? 2.936 -1.013 4.582 1 96.75 29 LYS B C 1
ATOM 1562 O O . LYS B 1 29 ? 3.816 -1.153 5.434 1 96.75 29 LYS B O 1
ATOM 1567 N N . ARG B 1 30 ? 3.201 -0.871 3.363 1 96.56 30 ARG B N 1
ATOM 1568 C CA . ARG B 1 30 ? 4.562 -0.974 2.85 1 96.56 30 ARG B CA 1
ATOM 1569 C C . ARG B 1 30 ? 5.129 0.403 2.518 1 96.56 30 ARG B C 1
ATOM 1571 O O . ARG B 1 30 ? 4.379 1.326 2.195 1 96.56 30 ARG B O 1
ATOM 1578 N N . PHE B 1 31 ? 6.469 0.452 2.617 1 96.44 31 PHE B N 1
ATOM 1579 C CA . PHE B 1 31 ? 7.168 1.688 2.289 1 96.44 31 PHE B CA 1
ATOM 1580 C C . PHE B 1 31 ? 7.711 1.64 0.866 1 96.44 31 PHE B C 1
ATOM 1582 O O . PHE B 1 31 ? 8.203 0.603 0.419 1 96.44 31 PHE B O 1
ATOM 1589 N N . ILE B 1 32 ? 7.598 2.779 0.204 1 96.62 32 ILE B N 1
ATOM 1590 C CA . ILE B 1 32 ? 8.203 2.91 -1.118 1 96.62 32 ILE B CA 1
ATOM 1591 C C . ILE B 1 32 ? 9.242 4.027 -1.103 1 96.62 32 ILE B C 1
ATOM 1593 O O . ILE B 1 32 ? 9 5.102 -0.541 1 96.62 32 ILE B O 1
ATOM 1597 N N . SER B 1 33 ? 10.367 3.754 -1.669 1 94.94 33 SER B N 1
ATOM 1598 C CA . SER B 1 33 ? 11.383 4.785 -1.852 1 94.94 33 SER B CA 1
ATOM 1599 C C . SER B 1 33 ? 11.406 5.289 -3.291 1 94.94 33 SER B C 1
ATOM 1601 O O . SER B 1 33 ? 11.969 6.348 -3.574 1 94.94 33 SER B O 1
ATOM 1603 N N . GLU B 1 34 ? 10.742 4.555 -4.23 1 93.5 34 GLU B N 1
ATOM 1604 C CA . GLU B 1 34 ? 10.711 4.949 -5.637 1 93.5 34 GLU B CA 1
ATOM 1605 C C . GLU B 1 34 ? 9.953 6.258 -5.824 1 93.5 34 GLU B C 1
ATOM 1607 O O . GLU B 1 34 ? 8.875 6.445 -5.258 1 93.5 34 GLU B O 1
ATOM 1612 N N . TYR B 1 35 ? 10.578 7.102 -6.617 1 89.12 35 TYR B N 1
ATOM 1613 C CA . TYR B 1 35 ? 10.008 8.422 -6.844 1 89.12 35 TYR B CA 1
ATOM 1614 C C . TYR B 1 35 ? 9.461 8.547 -8.258 1 89.12 35 TYR B C 1
ATOM 1616 O O . TYR B 1 35 ? 10.148 8.227 -9.234 1 89.12 35 TYR B O 1
ATOM 1624 N N . ASP B 1 36 ? 8.203 8.82 -8.32 1 91.06 36 ASP B N 1
ATOM 1625 C CA . ASP B 1 36 ? 7.543 9.164 -9.578 1 91.06 36 ASP B CA 1
ATOM 1626 C C . ASP B 1 36 ? 6.84 10.516 -9.484 1 91.06 36 ASP B C 1
ATOM 1628 O O . ASP B 1 36 ? 5.676 10.586 -9.078 1 91.06 36 ASP B O 1
ATOM 1632 N N . PRO B 1 37 ? 7.492 11.641 -9.93 1 88.06 37 PRO B N 1
ATOM 1633 C CA . PRO B 1 37 ? 6.977 12.992 -9.711 1 88.06 37 PRO B CA 1
ATOM 1634 C C . PRO B 1 37 ? 5.781 13.32 -10.609 1 88.06 37 PRO B C 1
ATOM 1636 O O . PRO B 1 37 ? 5.098 14.328 -10.391 1 88.06 37 PRO B O 1
ATOM 1639 N N . ASN B 1 38 ? 5.445 12.414 -11.594 1 86.5 38 ASN B N 1
ATOM 1640 C CA . ASN B 1 38 ? 4.391 12.719 -12.547 1 86.5 38 ASN B CA 1
ATOM 1641 C C . ASN B 1 38 ? 3.102 11.969 -12.227 1 86.5 38 ASN B C 1
ATOM 1643 O O . ASN B 1 38 ? 2.049 12.266 -12.789 1 86.5 38 ASN B O 1
ATOM 1647 N N . LEU B 1 39 ? 3.199 11.133 -11.32 1 91.75 39 LEU B N 1
ATOM 1648 C CA . LEU B 1 39 ? 2.035 10.281 -11.102 1 91.75 39 LEU B CA 1
ATOM 1649 C C . LEU B 1 39 ? 1.102 10.891 -10.062 1 91.75 39 LEU B C 1
ATOM 1651 O O . LEU B 1 39 ? 1.477 11.039 -8.898 1 91.75 39 LEU B O 1
ATOM 1655 N N . GLU B 1 40 ? 0.016 11.398 -10.5 1 94.69 40 GLU B N 1
ATOM 1656 C CA . GLU B 1 40 ? -1.138 11.734 -9.672 1 94.69 40 GLU B CA 1
ATOM 1657 C C . GLU B 1 40 ? -2.25 10.695 -9.828 1 94.69 40 GLU B C 1
ATOM 1659 O O . GLU B 1 40 ? -2.561 10.281 -10.945 1 94.69 40 GLU B O 1
ATOM 1664 N N . ASP B 1 41 ? -2.799 10.297 -8.734 1 95.88 41 ASP B N 1
ATOM 1665 C CA . ASP B 1 41 ? -3.889 9.328 -8.812 1 95.88 41 ASP B CA 1
ATOM 1666 C C . ASP B 1 41 ? -4.762 9.383 -7.562 1 95.88 41 ASP B C 1
ATOM 1668 O O . ASP B 1 41 ? -4.406 10.039 -6.578 1 95.88 41 ASP B O 1
ATOM 1672 N N . THR B 1 42 ? -5.957 8.875 -7.691 1 96.88 42 THR B N 1
ATOM 1673 C CA . THR B 1 42 ? -6.898 8.75 -6.586 1 96.88 42 THR B CA 1
ATOM 1674 C C . THR B 1 42 ? -7.16 7.281 -6.262 1 96.88 42 THR B C 1
ATOM 1676 O O . THR B 1 42 ? -7.367 6.469 -7.164 1 96.88 42 THR B O 1
ATOM 1679 N N . TYR B 1 43 ? -7.098 6.992 -5.004 1 96.56 43 TYR B N 1
ATOM 1680 C CA . TYR B 1 43 ? -7.262 5.621 -4.539 1 96.56 43 TYR B CA 1
ATOM 1681 C C . TYR B 1 43 ? -8.477 5.5 -3.625 1 96.56 43 TYR B C 1
ATOM 1683 O O . TYR B 1 43 ? -8.82 6.445 -2.912 1 96.56 43 TYR B O 1
ATOM 1691 N N . SER B 1 44 ? -9.109 4.332 -3.664 1 93.94 44 SER B N 1
ATOM 1692 C CA . SER B 1 44 ? -10.211 4.035 -2.75 1 93.94 44 SER B CA 1
ATOM 1693 C C . SER B 1 44 ? -9.805 2.982 -1.723 1 93.94 44 SER B C 1
ATOM 1695 O O . SER B 1 44 ? -9.117 2.016 -2.055 1 93.94 44 SER B O 1
ATOM 1697 N N . SER B 1 45 ? -10.156 3.254 -0.457 1 93.62 45 SER B N 1
ATOM 1698 C CA . SER B 1 45 ? -9.859 2.332 0.633 1 93.62 45 SER B CA 1
ATOM 1699 C C . SER B 1 45 ? -11.047 2.191 1.578 1 93.62 45 SER B C 1
ATOM 1701 O O . SER B 1 45 ? -11.625 3.191 2.016 1 93.62 45 SER B O 1
ATOM 1703 N N . GLU B 1 46 ? -11.414 0.929 1.847 1 91.62 46 GLU B N 1
ATOM 1704 C CA . GLU B 1 46 ? -12.391 0.707 2.91 1 91.62 46 GLU B CA 1
ATOM 1705 C C . GLU B 1 46 ? -11.734 0.759 4.285 1 91.62 46 GLU B C 1
ATOM 1707 O O . GLU B 1 46 ? -10.836 -0.035 4.578 1 91.62 46 GLU B O 1
ATOM 1712 N N . GLU B 1 47 ? -12.242 1.673 5.109 1 94.19 47 GLU B N 1
ATOM 1713 C CA . GLU B 1 47 ? -11.656 1.877 6.43 1 94.19 47 GLU B CA 1
ATOM 1714 C C . GLU B 1 47 ? -12.719 1.746 7.523 1 94.19 47 GLU B C 1
ATOM 1716 O O . GLU B 1 47 ? -13.906 1.919 7.266 1 94.19 47 GLU B O 1
ATOM 1721 N N . THR B 1 48 ? -12.258 1.325 8.703 1 95.25 48 THR B N 1
ATOM 1722 C CA . THR B 1 48 ? -13.078 1.394 9.906 1 95.25 48 THR B CA 1
ATOM 1723 C C . THR B 1 48 ? -12.547 2.457 10.859 1 95.25 48 THR B C 1
ATOM 1725 O O . THR B 1 48 ? -11.461 2.305 11.43 1 95.25 48 THR B O 1
ATOM 1728 N N . VAL B 1 49 ? -13.289 3.525 10.961 1 96.75 49 VAL B N 1
ATOM 1729 C CA . VAL B 1 49 ? -12.922 4.629 11.844 1 96.75 49 VAL B CA 1
ATOM 1730 C C . VAL B 1 49 ? -13.969 4.793 12.938 1 96.75 49 VAL B C 1
ATOM 1732 O O . VAL B 1 49 ? -15.148 5.004 12.648 1 96.75 49 VAL B O 1
ATOM 1735 N N . ASP B 1 50 ? -13.539 4.707 14.242 1 95.69 50 ASP B N 1
ATOM 1736 C CA . ASP B 1 50 ? -14.438 4.75 15.391 1 95.69 50 ASP B CA 1
ATOM 1737 C C . ASP B 1 50 ? -15.586 3.752 15.227 1 95.69 50 ASP B C 1
ATOM 1739 O O . ASP B 1 50 ? -16.75 4.113 15.367 1 95.69 50 ASP B O 1
ATOM 1743 N N . HIS B 1 51 ? -15.281 2.553 14.758 1 94.31 51 HIS B N 1
ATOM 1744 C CA . HIS B 1 51 ? -16.172 1.401 14.656 1 94.31 51 HIS B CA 1
ATOM 1745 C C . HIS B 1 51 ? -17.219 1.605 13.562 1 94.31 51 HIS B C 1
ATOM 1747 O O . HIS B 1 51 ? -18.234 0.914 13.531 1 94.31 51 HIS B O 1
ATOM 1753 N N . GLN B 1 52 ? -17 2.535 12.711 1 95.06 52 GLN B N 1
ATOM 1754 C CA . GLN B 1 52 ? -17.906 2.779 11.586 1 95.06 52 GLN B CA 1
ATOM 1755 C C . GLN B 1 52 ? -17.188 2.562 10.258 1 95.06 52 GLN B C 1
ATOM 1757 O O . GLN B 1 52 ? -16.047 2.996 10.078 1 95.06 52 GLN B O 1
ATOM 1762 N N . PRO B 1 53 ? -17.844 1.831 9.32 1 93.56 53 PRO B N 1
ATOM 1763 C CA . PRO B 1 53 ? -17.266 1.678 7.984 1 93.56 53 PRO B CA 1
ATOM 1764 C C . PRO B 1 53 ? -17.281 2.975 7.176 1 93.56 53 PRO B C 1
ATOM 1766 O O . PRO B 1 53 ? -18.281 3.703 7.199 1 93.56 53 PRO B O 1
ATOM 1769 N N . ILE B 1 54 ? -16.172 3.277 6.59 1 95.12 54 ILE B N 1
ATOM 1770 C CA . ILE B 1 54 ? -16.031 4.473 5.766 1 95.12 54 ILE B CA 1
ATOM 1771 C C . ILE B 1 54 ? -15.305 4.125 4.473 1 95.12 54 ILE B C 1
ATOM 1773 O O . ILE B 1 54 ? -14.352 3.348 4.48 1 95.12 54 ILE B O 1
ATOM 1777 N N . LEU B 1 55 ? -15.844 4.656 3.307 1 94.62 55 LEU B N 1
ATOM 1778 C CA . LEU B 1 55 ? -15.086 4.637 2.062 1 94.62 55 LEU B CA 1
ATOM 1779 C C . LEU B 1 55 ? -14.195 5.871 1.947 1 94.62 55 LEU B C 1
ATOM 1781 O O . LEU B 1 55 ? -14.695 6.98 1.735 1 94.62 55 LEU B O 1
ATOM 1785 N N . LEU B 1 56 ? -12.938 5.637 2.09 1 96.94 56 LEU B N 1
ATOM 1786 C CA . LEU B 1 56 ? -11.992 6.738 1.998 1 96.94 56 LEU B CA 1
ATOM 1787 C C . LEU B 1 56 ? -11.359 6.801 0.61 1 96.94 56 LEU B C 1
ATOM 1789 O O . LEU B 1 56 ? -10.805 5.812 0.13 1 96.94 56 LEU B O 1
ATOM 1793 N N . ARG B 1 57 ? -11.523 7.961 -0.07 1 97.38 57 ARG B N 1
ATOM 1794 C CA . ARG B 1 57 ? -10.828 8.234 -1.324 1 97.38 57 ARG B CA 1
ATOM 1795 C C . ARG B 1 57 ? -9.648 9.172 -1.102 1 97.38 57 ARG B C 1
ATOM 1797 O O . ARG B 1 57 ? -9.789 10.211 -0.46 1 97.38 57 ARG B O 1
ATOM 1804 N N . VAL B 1 58 ? -8.477 8.734 -1.519 1 98.38 58 VAL B N 1
ATOM 1805 C CA . VAL B 1 58 ? -7.25 9.5 -1.299 1 98.38 58 VAL B CA 1
ATOM 1806 C C . VAL B 1 58 ? -6.684 9.961 -2.637 1 98.38 58 VAL B C 1
ATOM 1808 O O . VAL B 1 58 ? -6.352 9.141 -3.496 1 98.38 58 VAL B O 1
ATOM 1811 N N . MET B 1 59 ? -6.637 11.266 -2.828 1 98 59 MET B N 1
ATOM 1812 C CA . MET B 1 59 ? -5.938 11.812 -3.986 1 98 59 MET B CA 1
ATOM 1813 C C . MET B 1 59 ? -4.48 12.109 -3.65 1 98 59 MET B C 1
ATOM 1815 O O . MET B 1 59 ? -4.195 12.984 -2.824 1 98 59 MET B O 1
ATOM 1819 N N . ASP B 1 60 ? -3.6 11.398 -4.184 1 97.69 60 ASP B N 1
ATOM 1820 C CA . ASP B 1 60 ? -2.172 11.703 -4.152 1 97.69 60 ASP B CA 1
ATOM 1821 C C . ASP B 1 60 ? -1.795 12.68 -5.262 1 97.69 60 ASP B C 1
ATOM 1823 O O . ASP B 1 60 ? -1.601 12.273 -6.41 1 97.69 60 ASP B O 1
ATOM 1827 N N . THR B 1 61 ? -1.606 13.938 -4.922 1 96.06 61 THR B N 1
ATOM 1828 C CA . THR B 1 61 ? -1.449 15 -5.914 1 96.06 61 THR B CA 1
ATOM 1829 C C . THR B 1 61 ? -0.008 15.062 -6.414 1 96.06 61 THR B C 1
ATOM 1831 O O . THR B 1 61 ? 0.9 14.531 -5.773 1 96.06 61 THR B O 1
ATOM 1834 N N . ALA B 1 62 ? 0.241 15.602 -7.59 1 91.19 62 ALA B N 1
ATOM 1835 C CA . ALA B 1 62 ? 1.57 15.789 -8.164 1 91.19 62 ALA B CA 1
ATOM 1836 C C . ALA B 1 62 ? 1.777 17.234 -8.609 1 91.19 62 ALA B C 1
ATOM 1838 O O . ALA B 1 62 ? 2.32 17.484 -9.695 1 91.19 62 ALA B O 1
ATOM 1839 N N . ASP B 1 63 ? 1.594 18.141 -7.789 1 81.88 63 ASP B N 1
ATOM 1840 C CA . ASP B 1 63 ? 1.899 19.531 -8.141 1 81.88 63 ASP B CA 1
ATOM 1841 C C . ASP B 1 63 ? 3.408 19.7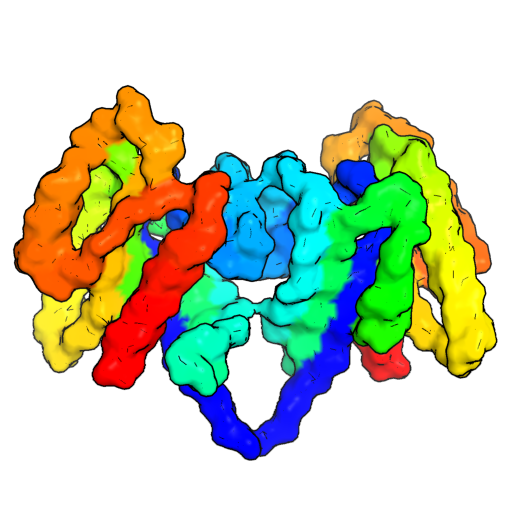66 -8.188 1 81.88 63 ASP B C 1
ATOM 1843 O O . ASP B 1 63 ? 4.168 19.094 -7.484 1 81.88 63 ASP B O 1
ATOM 1847 N N . LEU B 1 64 ? 3.758 20.469 -9.086 1 76.44 64 LEU B N 1
ATOM 1848 C CA . LEU B 1 64 ? 5.172 20.828 -9.109 1 76.44 64 LEU B CA 1
ATOM 1849 C C . LEU B 1 64 ? 5.547 21.641 -7.875 1 76.44 64 LEU B C 1
ATOM 1851 O O . LEU B 1 64 ? 5.043 21.391 -6.777 1 76.44 64 LEU B O 1
ATOM 1855 N N . ASP B 1 65 ? 6.105 22.766 -8.008 1 67.81 65 ASP B N 1
ATOM 1856 C CA . ASP B 1 65 ? 6.633 23.578 -6.91 1 67.81 65 ASP B CA 1
ATOM 1857 C C . ASP B 1 65 ? 5.551 24.484 -6.332 1 67.81 65 ASP B C 1
ATOM 1859 O O . ASP B 1 65 ? 5.625 24.891 -5.172 1 67.81 65 ASP B O 1
ATOM 1863 N N . THR B 1 66 ? 4.59 24.781 -7.168 1 70.38 66 THR B N 1
ATOM 1864 C CA . THR B 1 66 ? 3.496 25.656 -6.766 1 70.38 66 THR B CA 1
ATOM 1865 C C . THR B 1 66 ? 2.148 25.062 -7.152 1 70.38 66 THR B C 1
ATOM 1867 O O . THR B 1 66 ? 2.064 24.25 -8.078 1 70.38 66 THR B O 1
ATOM 1870 N N . PRO B 1 67 ? 1.212 25.422 -6.285 1 75.06 67 PRO B N 1
ATOM 1871 C CA . PRO B 1 67 ? -0.129 24.938 -6.609 1 75.06 67 PRO B CA 1
ATOM 1872 C C . PRO B 1 67 ? -0.583 25.344 -8.008 1 75.06 67 PRO B C 1
ATOM 1874 O O . PRO B 1 67 ? -0.515 26.516 -8.367 1 75.06 67 PRO B O 1
ATOM 1877 N N . ARG B 1 68 ? -0.792 24.344 -8.812 1 77.62 68 ARG B N 1
ATOM 1878 C CA . ARG B 1 68 ? -1.35 24.578 -10.141 1 77.62 68 ARG B CA 1
ATOM 1879 C C . ARG B 1 68 ? -2.625 23.766 -10.344 1 77.62 68 ARG B C 1
ATOM 1881 O O . ARG B 1 68 ? -2.717 22.625 -9.898 1 77.62 68 ARG B O 1
ATOM 1888 N N . ASN B 1 69 ? -3.561 24.422 -11.047 1 86.88 69 ASN B N 1
ATOM 1889 C CA . ASN B 1 69 ? -4.832 23.766 -11.32 1 86.88 69 ASN B CA 1
ATOM 1890 C C . ASN B 1 69 ? -5.438 23.172 -10.047 1 86.88 69 ASN B C 1
ATOM 1892 O O . ASN B 1 69 ? -5.762 21.984 -10.016 1 86.88 69 ASN B O 1
ATOM 1896 N N . CYS B 1 70 ? -5.398 24.016 -8.977 1 92.25 70 CYS B N 1
ATOM 1897 C CA . CYS B 1 70 ? -5.727 23.531 -7.637 1 92.25 70 CYS B CA 1
ATOM 1898 C C . CYS B 1 70 ? -7.211 23.219 -7.52 1 92.25 70 CYS B C 1
ATOM 1900 O O . CYS B 1 70 ? -7.633 22.531 -6.59 1 92.25 70 CYS B O 1
ATOM 1902 N N . GLU B 1 71 ? -7.988 23.703 -8.445 1 92.5 71 GLU B N 1
ATOM 1903 C CA . GLU B 1 71 ? -9.43 23.453 -8.406 1 92.5 71 GLU B CA 1
ATOM 1904 C C . GLU B 1 71 ? -9.734 21.969 -8.391 1 92.5 71 GLU B C 1
ATOM 1906 O O . GLU B 1 71 ? -10.734 21.531 -7.812 1 92.5 71 GLU B O 1
ATOM 1911 N N . ARG B 1 72 ? -8.859 21.172 -8.953 1 92.56 72 ARG B N 1
ATOM 1912 C CA . ARG B 1 72 ? -9.086 19.734 -9.07 1 92.56 72 ARG B CA 1
ATOM 1913 C C . ARG B 1 72 ? -9.234 19.094 -7.699 1 92.56 72 ARG B C 1
ATOM 1915 O O . ARG B 1 72 ? -10.07 18.203 -7.516 1 92.56 72 ARG B O 1
ATOM 1922 N N . TYR B 1 73 ? -8.445 19.594 -6.746 1 95.69 73 TYR B N 1
ATOM 1923 C CA . TYR B 1 73 ? -8.578 18.969 -5.438 1 95.69 73 TYR B CA 1
ATOM 1924 C C . TYR B 1 73 ? -9.367 19.859 -4.48 1 95.69 73 TYR B C 1
ATOM 1926 O O . TYR B 1 73 ? -9.977 19.359 -3.529 1 95.69 73 TYR B O 1
ATOM 1934 N N . LEU B 1 74 ? -9.375 21.156 -4.746 1 96.94 74 LEU B N 1
ATOM 1935 C CA . LEU B 1 74 ? -10.109 22.047 -3.857 1 96.94 74 LEU B CA 1
ATOM 1936 C C . LEU B 1 74 ? -11.609 21.766 -3.906 1 96.94 74 LEU B C 1
ATOM 1938 O O . LEU B 1 74 ? -12.281 21.797 -2.877 1 96.94 74 LEU B O 1
ATOM 1942 N N . ASN B 1 75 ? -12.18 21.453 -5.066 1 95.69 75 ASN B N 1
ATOM 1943 C CA . ASN B 1 75 ? -13.609 21.219 -5.234 1 95.69 75 ASN B CA 1
ATOM 1944 C C . ASN B 1 75 ? -13.961 19.75 -4.996 1 95.69 75 ASN B C 1
ATOM 1946 O O . ASN B 1 75 ? -15.133 19.375 -5.004 1 95.69 75 ASN B O 1
ATOM 1950 N N . TRP B 1 76 ? -13.047 18.953 -4.754 1 97.44 76 TRP B N 1
ATOM 1951 C CA . TRP B 1 76 ? -13.234 17.516 -4.652 1 97.44 76 TRP B CA 1
ATOM 1952 C C . TRP B 1 76 ? -13.094 17.047 -3.207 1 97.44 76 TRP B C 1
ATOM 1954 O O . TRP B 1 76 ? -13.875 16.219 -2.734 1 97.44 76 TRP B O 1
ATOM 1964 N N . ALA B 1 77 ? -12.203 17.656 -2.467 1 98.25 77 ALA B N 1
ATOM 1965 C CA . ALA B 1 77 ? -11.773 17.125 -1.177 1 98.25 77 ALA B CA 1
ATOM 1966 C C . ALA B 1 77 ? -12.695 17.594 -0.055 1 98.25 77 ALA B C 1
ATOM 1968 O O . ALA B 1 77 ? -13.227 18.703 -0.108 1 98.25 77 ALA B O 1
ATOM 1969 N N . HIS B 1 78 ? -12.875 16.703 0.873 1 98.06 78 HIS B N 1
ATOM 1970 C CA . HIS B 1 78 ? -13.562 17.031 2.119 1 98.06 78 HIS B CA 1
ATOM 1971 C C . HIS B 1 78 ? -12.562 17.438 3.203 1 98.06 78 HIS B C 1
ATOM 1973 O O . HIS B 1 78 ? -12.938 18.094 4.18 1 98.06 78 HIS B O 1
ATOM 1979 N N . ALA B 1 79 ? -11.367 16.953 3.096 1 98.5 79 ALA B N 1
ATOM 1980 C CA . ALA B 1 79 ? -10.273 17.234 4.016 1 98.5 79 ALA B CA 1
ATOM 1981 C C . ALA B 1 79 ? -8.93 17.234 3.281 1 98.5 79 ALA B C 1
ATOM 1983 O O . ALA B 1 79 ? -8.836 16.75 2.152 1 98.5 79 ALA B O 1
ATOM 1984 N N . PHE B 1 80 ? -7.91 17.844 3.973 1 98.69 80 PHE B N 1
ATOM 1985 C CA . PHE B 1 80 ? -6.609 17.984 3.33 1 98.69 80 PHE B CA 1
ATOM 1986 C C . PHE B 1 80 ? -5.488 17.562 4.277 1 98.69 80 PHE B C 1
ATOM 1988 O O . PHE B 1 80 ? -5.543 17.859 5.477 1 98.69 80 PHE B O 1
ATOM 1995 N N . LEU B 1 81 ? -4.539 16.844 3.791 1 98.81 81 LEU B N 1
ATOM 1996 C CA . LEU B 1 81 ? -3.234 16.656 4.418 1 98.81 81 LEU B CA 1
ATOM 1997 C C . LEU B 1 81 ? -2.178 17.516 3.729 1 98.81 81 LEU B C 1
ATOM 1999 O O . LEU B 1 81 ? -1.95 17.375 2.523 1 98.81 81 LEU B O 1
ATOM 2003 N N . VAL B 1 82 ? -1.589 18.422 4.41 1 98.38 82 VAL B N 1
ATOM 2004 C CA . VAL B 1 82 ? -0.489 19.234 3.896 1 98.38 82 VAL B CA 1
ATOM 2005 C C . VAL B 1 82 ? 0.834 18.734 4.465 1 98.38 82 VAL B C 1
ATOM 2007 O O . VAL B 1 82 ? 1.078 18.828 5.672 1 98.38 82 VAL B O 1
ATOM 2010 N N . VAL B 1 83 ? 1.707 18.25 3.57 1 98.56 83 VAL B N 1
ATOM 2011 C CA . VAL B 1 83 ? 2.873 17.484 3.996 1 98.56 83 VAL B CA 1
ATOM 2012 C C . VAL B 1 83 ? 4.145 18.266 3.711 1 98.56 83 VAL B C 1
ATOM 2014 O O . VAL B 1 83 ? 4.293 18.859 2.639 1 98.56 83 VAL B O 1
ATOM 2017 N N . TYR B 1 84 ? 5.07 18.328 4.594 1 98.5 84 TYR B N 1
ATOM 2018 C CA . TYR B 1 84 ? 6.457 18.734 4.383 1 98.5 84 TYR B CA 1
ATOM 2019 C C . TYR B 1 84 ? 7.418 17.703 4.953 1 98.5 84 TYR B C 1
ATOM 2021 O O . TYR B 1 84 ? 7.016 16.828 5.727 1 98.5 84 TYR B O 1
ATOM 2029 N N . SER B 1 85 ? 8.602 17.734 4.492 1 98.62 85 SER B N 1
ATOM 2030 C CA . SER B 1 85 ? 9.664 16.875 5.031 1 98.62 85 SER B CA 1
ATOM 2031 C C . SER B 1 85 ? 10.445 17.594 6.125 1 98.62 85 SER B C 1
ATOM 2033 O O . SER B 1 85 ? 10.867 18.75 5.945 1 98.62 85 SER B O 1
ATOM 2035 N N . VAL B 1 86 ? 10.703 16.922 7.195 1 98.81 86 VAL B N 1
ATOM 2036 C CA . VAL B 1 86 ? 11.344 17.578 8.328 1 98.81 86 VAL B CA 1
ATOM 2037 C C . VAL B 1 86 ? 12.781 17.969 7.957 1 98.81 86 VAL B C 1
ATOM 2039 O O . VAL B 1 86 ? 13.359 18.859 8.562 1 98.81 86 VAL B O 1
ATOM 2042 N N . ASP B 1 87 ? 13.352 17.312 6.957 1 98.75 87 ASP B N 1
ATOM 2043 C CA . ASP B 1 87 ? 14.727 17.594 6.559 1 98.75 87 ASP B CA 1
ATOM 2044 C C . ASP B 1 87 ? 14.781 18.547 5.375 1 98.75 87 ASP B C 1
ATOM 2046 O O . ASP B 1 87 ? 15.789 18.625 4.676 1 98.75 87 ASP B O 1
ATOM 2050 N N . SER B 1 88 ? 13.711 19.234 5.059 1 98.44 88 SER B N 1
ATOM 2051 C CA . SER B 1 88 ? 13.664 20.141 3.918 1 98.44 88 SER B CA 1
ATOM 2052 C C . SER B 1 88 ? 12.938 21.438 4.277 1 98.44 88 SER B C 1
ATOM 2054 O O . SER B 1 88 ? 11.703 21.484 4.25 1 98.44 88 SER B O 1
ATOM 2056 N N . ARG B 1 89 ? 13.695 22.531 4.523 1 98.56 89 ARG B N 1
ATOM 2057 C CA . ARG B 1 89 ? 13.141 23.844 4.793 1 98.56 89 ARG B CA 1
ATOM 2058 C C . ARG B 1 89 ? 12.273 24.328 3.629 1 98.56 89 ARG B C 1
ATOM 2060 O O . ARG B 1 89 ? 11.227 24.938 3.838 1 98.56 89 ARG B O 1
ATOM 2067 N N . GLN B 1 90 ? 12.688 23.984 2.463 1 97.06 90 GLN B N 1
ATOM 2068 C CA . GLN B 1 90 ? 11.961 24.391 1.265 1 97.06 90 GLN B CA 1
ATOM 2069 C C . GLN B 1 90 ? 10.562 23.781 1.24 1 97.06 90 GLN B C 1
ATOM 2071 O O . GLN B 1 90 ? 9.594 24.453 0.9 1 97.06 90 GLN B O 1
ATOM 2076 N N . SER B 1 91 ? 10.453 22.516 1.586 1 97.06 91 SER B N 1
ATOM 2077 C CA . SER B 1 91 ? 9.148 21.859 1.602 1 97.06 91 SER B CA 1
ATOM 2078 C C . SER B 1 91 ? 8.242 22.469 2.668 1 97.06 91 SER B C 1
ATOM 2080 O O . SER B 1 91 ? 7.027 22.547 2.482 1 97.06 91 SER B O 1
ATOM 2082 N N . PHE B 1 92 ? 8.797 22.922 3.723 1 98.19 92 PHE B N 1
ATOM 2083 C CA . PHE B 1 92 ? 8.055 23.562 4.793 1 98.19 92 PHE B CA 1
ATOM 2084 C C . PHE B 1 92 ? 7.492 24.906 4.328 1 98.19 92 PHE B C 1
ATOM 2086 O O . PHE B 1 92 ? 6.316 25.203 4.551 1 98.19 92 PHE B O 1
ATOM 2093 N N . GLU B 1 93 ? 8.312 25.594 3.713 1 96.69 93 GLU B N 1
ATOM 2094 C CA . GLU B 1 93 ? 7.867 26.891 3.182 1 96.69 93 GLU B CA 1
ATOM 2095 C C . GLU B 1 93 ? 6.754 26.703 2.152 1 96.69 93 GLU B C 1
ATOM 2097 O O . GLU B 1 93 ? 5.797 27.484 2.119 1 96.69 93 GLU B O 1
ATOM 2102 N N . SER B 1 94 ? 6.883 25.703 1.342 1 95.12 94 SER B N 1
ATOM 2103 C CA . SER B 1 94 ? 5.84 25.391 0.373 1 95.12 94 SER B CA 1
ATOM 2104 C C . SER B 1 94 ? 4.527 25.047 1.067 1 95.12 94 SER B C 1
ATOM 2106 O O . SER B 1 94 ? 3.449 25.359 0.57 1 95.12 94 SER B O 1
ATOM 2108 N N . SER B 1 95 ? 4.605 24.328 2.16 1 96.62 95 SER B N 1
ATOM 2109 C CA . SER B 1 95 ? 3.402 23.953 2.9 1 96.62 95 SER B CA 1
ATOM 2110 C C . SER B 1 95 ? 2.654 25.203 3.385 1 96.62 95 SER B C 1
ATOM 2112 O O . SER B 1 95 ? 1.425 25.188 3.465 1 96.62 95 SER B O 1
ATOM 2114 N N . CYS B 1 96 ? 3.373 26.234 3.701 1 95.56 96 CYS B N 1
ATOM 2115 C CA . CYS B 1 96 ? 2.746 27.484 4.09 1 95.56 96 CYS B CA 1
ATOM 2116 C C . CYS B 1 96 ? 1.868 28.031 2.969 1 95.56 96 CYS B C 1
ATOM 2118 O O . CYS B 1 96 ? 0.763 28.516 3.219 1 95.56 96 CYS B O 1
ATOM 2120 N N . SER B 1 97 ? 2.402 27.922 1.815 1 94.62 97 SER B N 1
ATOM 2121 C CA . SER B 1 97 ? 1.647 28.391 0.659 1 94.62 97 SER B CA 1
ATOM 2122 C C . SER B 1 97 ? 0.365 27.594 0.471 1 94.62 97 SER B C 1
ATOM 2124 O O . SER B 1 97 ? -0.673 28.141 0.105 1 94.62 97 SER B O 1
ATOM 2126 N N . TYR B 1 98 ? 0.431 26.328 0.673 1 96.12 98 TYR B N 1
ATOM 2127 C CA . TYR B 1 98 ? -0.754 25.484 0.562 1 96.12 98 TYR B CA 1
ATOM 2128 C C . TYR B 1 98 ? -1.778 25.844 1.633 1 96.12 98 TYR B C 1
ATOM 2130 O O . TYR B 1 98 ? -2.98 25.875 1.362 1 96.12 98 TYR B O 1
ATOM 2138 N N . LEU B 1 99 ? -1.296 26.078 2.801 1 97.38 99 LEU B N 1
ATOM 2139 C CA . LEU B 1 99 ? -2.205 26.438 3.883 1 97.38 99 LEU B CA 1
ATOM 2140 C C . LEU B 1 99 ? -2.893 27.766 3.588 1 97.38 99 LEU B C 1
ATOM 2142 O O . LEU B 1 99 ? -4.082 27.938 3.867 1 97.38 99 LEU B O 1
ATOM 2146 N N . GLU B 1 100 ? -2.158 28.688 3.068 1 96.62 100 GLU B N 1
ATOM 2147 C CA . GLU B 1 100 ? -2.74 29.953 2.664 1 96.62 100 GLU B CA 1
ATOM 2148 C C . GLU B 1 100 ? -3.809 29.766 1.592 1 96.62 100 GLU B C 1
ATOM 2150 O O . GLU B 1 100 ? -4.867 30.391 1.64 1 96.62 100 GLU B O 1
ATOM 2155 N N . LEU B 1 101 ? -3.514 28.984 0.628 1 96.06 101 LEU B N 1
ATOM 2156 C CA . LEU B 1 101 ? -4.461 28.672 -0.432 1 96.06 101 LEU B CA 1
ATOM 2157 C C . LEU B 1 101 ? -5.746 28.078 0.147 1 96.06 101 LEU B C 1
ATOM 2159 O O . LEU B 1 101 ? -6.848 28.469 -0.265 1 96.06 101 LEU B O 1
ATOM 2163 N N . LEU B 1 102 ? -5.598 27.172 1.094 1 97.31 102 LEU B N 1
ATOM 2164 C CA . LEU B 1 102 ? -6.758 26.516 1.701 1 97.31 102 LEU B CA 1
ATOM 2165 C C . LEU B 1 102 ? -7.57 27.516 2.518 1 97.31 102 LEU B C 1
ATOM 2167 O O . LEU B 1 102 ? -8.805 27.453 2.539 1 97.31 102 LEU B O 1
ATOM 2171 N N . ALA B 1 103 ? -6.91 28.391 3.211 1 97.06 103 ALA B N 1
ATOM 2172 C CA . ALA B 1 103 ? -7.594 29.438 3.969 1 97.06 103 ALA B CA 1
ATOM 2173 C C . ALA B 1 103 ? -8.414 30.328 3.049 1 97.06 103 ALA B C 1
ATOM 2175 O O . ALA B 1 103 ? -9.547 30.688 3.375 1 97.06 103 ALA B O 1
ATOM 2176 N N . LEU B 1 104 ? -7.82 30.719 1.899 1 96.5 104 LEU B N 1
ATOM 2177 C CA . LEU B 1 104 ? -8.523 31.531 0.913 1 96.5 104 LEU B CA 1
ATOM 2178 C C . LEU B 1 104 ? -9.734 30.781 0.361 1 96.5 104 LEU B C 1
ATOM 2180 O O . LEU B 1 104 ? -10.805 31.375 0.18 1 96.5 104 LEU B O 1
ATOM 2184 N N . HIS B 1 105 ? -9.555 29.547 0.049 1 96.81 105 HIS B N 1
ATOM 2185 C CA . HIS B 1 105 ? -10.6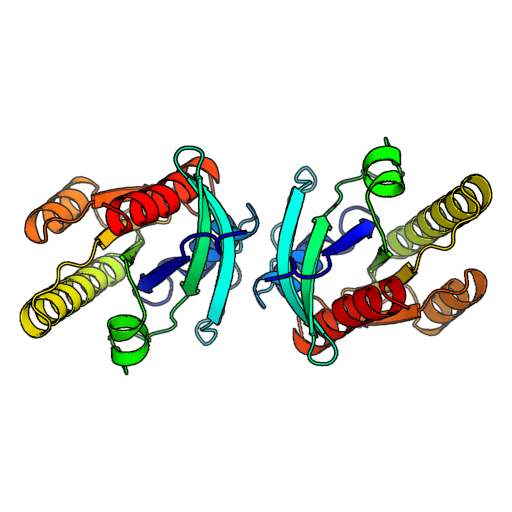41 28.719 -0.453 1 96.81 105 HIS B CA 1
ATOM 2186 C C . HIS B 1 105 ? -11.789 28.656 0.549 1 96.81 105 HIS B C 1
ATOM 2188 O O . HIS B 1 105 ? -12.961 28.734 0.168 1 96.81 105 HIS B O 1
ATOM 2194 N N . ALA B 1 106 ? -11.469 28.453 1.806 1 96.62 106 ALA B N 1
ATOM 2195 C CA . ALA B 1 106 ? -12.469 28.406 2.869 1 96.62 106 ALA B CA 1
ATOM 2196 C C . ALA B 1 106 ? -13.25 29.719 2.951 1 96.62 106 ALA B C 1
ATOM 2198 O O . ALA B 1 106 ? -14.469 29.703 3.119 1 96.62 106 ALA B O 1
ATOM 2199 N N . LYS B 1 107 ? -12.57 30.781 2.834 1 96.31 107 LYS B N 1
ATOM 2200 C CA . LYS B 1 107 ? -13.203 32.094 2.863 1 96.31 107 LYS B CA 1
ATOM 2201 C C . LYS B 1 107 ? -14.148 32.281 1.678 1 96.31 107 LYS B C 1
ATOM 2203 O O . LYS B 1 107 ? -15.273 32.75 1.837 1 96.31 107 LYS B O 1
ATOM 2208 N N . GLU B 1 108 ? -13.695 31.844 0.516 1 96.06 108 GLU B N 1
ATOM 2209 C CA . GLU B 1 108 ? -14.461 32 -0.717 1 96.06 108 GLU B CA 1
ATOM 2210 C C . GLU B 1 108 ? -15.719 31.156 -0.707 1 96.06 108 GLU B C 1
ATOM 2212 O O . GLU B 1 108 ? -16.766 31.562 -1.211 1 96.06 108 GLU B O 1
ATOM 2217 N N . THR B 1 109 ? -15.609 30 -0.187 1 95.88 109 THR B N 1
ATOM 2218 C CA . THR B 1 109 ? -16.734 29.062 -0.198 1 95.88 109 THR B CA 1
ATOM 2219 C C . THR B 1 109 ? -17.547 29.203 1.08 1 95.88 109 THR B C 1
ATOM 2221 O O . THR B 1 109 ? -18.656 28.656 1.174 1 95.88 109 THR B O 1
ATOM 2224 N N . GLN B 1 110 ? -17.062 29.844 2.105 1 95.31 110 GLN B N 1
ATOM 2225 C CA . GLN B 1 110 ? -17.672 29.969 3.422 1 95.31 110 GLN B CA 1
ATOM 2226 C C . GLN B 1 110 ? -17.875 28.609 4.066 1 95.31 110 GLN B C 1
ATOM 2228 O O . GLN B 1 110 ? -18.922 28.344 4.648 1 95.31 110 GLN B O 1
ATOM 2233 N N . ARG B 1 111 ? -16.938 27.781 3.803 1 93.12 111 ARG B N 1
ATOM 2234 C CA . ARG B 1 111 ? -16.906 26.438 4.395 1 93.12 111 ARG B CA 1
ATOM 2235 C C . ARG B 1 111 ? -15.547 26.188 5.051 1 93.12 111 ARG B C 1
ATOM 2237 O O . ARG B 1 111 ? -14.531 26.75 4.641 1 93.12 111 ARG B O 1
ATOM 2244 N N . SER B 1 112 ? -15.625 25.453 6.07 1 92.38 112 SER B N 1
ATOM 2245 C CA . SER B 1 112 ? -14.391 25.016 6.711 1 92.38 112 SER B CA 1
ATOM 2246 C C . SER B 1 112 ? -13.961 23.641 6.215 1 92.38 112 SER B C 1
ATOM 2248 O O . SER B 1 112 ? -14.797 22.75 6.055 1 92.38 112 SER B O 1
ATOM 2250 N N . TYR B 1 113 ? -12.734 23.516 5.98 1 96.38 113 TYR B N 1
ATOM 2251 C CA . TYR B 1 113 ? -12.18 22.25 5.539 1 96.38 113 TYR B CA 1
ATOM 2252 C C . TYR B 1 113 ? -11.133 21.734 6.523 1 96.38 113 TYR B C 1
ATOM 2254 O O . TYR B 1 113 ? -10.109 22.391 6.742 1 96.38 113 TYR B O 1
ATOM 2262 N N . PRO B 1 114 ? -11.438 20.609 7.105 1 98.06 114 PRO B N 1
ATOM 2263 C CA . PRO B 1 114 ? -10.422 20.031 7.992 1 98.06 114 PRO B CA 1
ATOM 2264 C C . PRO B 1 114 ? -9.07 19.875 7.309 1 98.06 114 PRO B C 1
ATOM 2266 O O . PRO B 1 114 ? -9 19.391 6.172 1 98.06 114 PRO B O 1
ATOM 2269 N N . THR B 1 115 ? -8.039 20.344 7.973 1 98.62 115 THR B N 1
ATOM 2270 C CA . THR B 1 115 ? -6.676 20.297 7.457 1 98.62 115 THR B CA 1
ATOM 2271 C C . THR B 1 115 ? -5.715 19.766 8.516 1 98.62 115 THR B C 1
ATOM 2273 O O . THR B 1 115 ? -5.816 20.141 9.695 1 98.62 115 THR B O 1
ATOM 2276 N N . VAL B 1 116 ? -4.863 18.859 8.094 1 98.88 116 VAL B N 1
ATOM 2277 C CA . VAL B 1 116 ? -3.793 18.344 8.938 1 98.88 116 VAL B CA 1
ATOM 2278 C C . VAL B 1 116 ? -2.438 18.719 8.352 1 98.88 116 VAL B C 1
ATOM 2280 O O . VAL B 1 116 ? -2.146 18.406 7.195 1 98.88 116 VAL B O 1
ATOM 2283 N N . LEU B 1 117 ? -1.63 19.469 9.109 1 98.94 117 LEU B N 1
ATOM 2284 C CA . LEU B 1 117 ? -0.231 19.688 8.75 1 98.94 117 LEU B CA 1
ATOM 2285 C C . LEU B 1 117 ? 0.633 18.516 9.219 1 98.94 117 LEU B C 1
ATOM 2287 O O . LEU B 1 117 ? 0.59 18.141 10.398 1 98.94 117 LEU B O 1
ATOM 2291 N N . LEU B 1 118 ? 1.399 17.984 8.344 1 98.94 118 LEU B N 1
ATOM 2292 C CA . LEU B 1 118 ? 2.117 16.734 8.641 1 98.94 118 LEU B CA 1
ATOM 2293 C C . LEU B 1 118 ? 3.598 16.875 8.305 1 98.94 118 LEU B C 1
ATOM 2295 O O . LEU B 1 118 ? 3.961 17.062 7.141 1 98.94 118 LEU B O 1
ATOM 2299 N N . GLY B 1 119 ? 4.488 16.859 9.344 1 98.88 119 GLY B N 1
ATOM 2300 C CA . GLY B 1 119 ? 5.914 16.688 9.125 1 98.88 119 GLY B CA 1
ATOM 2301 C C . GLY B 1 119 ? 6.32 15.25 8.891 1 98.88 119 GLY B C 1
ATOM 2302 O O . GLY B 1 119 ? 6.25 14.422 9.805 1 98.88 119 GLY B O 1
ATOM 2303 N N . ASN B 1 120 ? 6.734 14.914 7.715 1 98.81 120 ASN B N 1
ATOM 2304 C CA . ASN B 1 120 ? 7.102 13.562 7.312 1 98.81 120 ASN B CA 1
ATOM 2305 C C . ASN B 1 120 ? 8.609 13.352 7.379 1 98.81 120 ASN B C 1
ATOM 2307 O O . ASN B 1 120 ? 9.367 14.297 7.605 1 98.81 120 ASN B O 1
ATOM 2311 N N . LYS B 1 121 ? 9.125 12.125 7.227 1 98.5 121 LYS B N 1
ATOM 2312 C CA . LYS B 1 121 ? 10.5 11.664 7.148 1 98.5 121 LYS B CA 1
ATOM 2313 C C . LYS B 1 121 ? 11.219 11.852 8.484 1 98.5 121 LYS B C 1
ATOM 2315 O O . LYS B 1 121 ? 12.367 12.312 8.516 1 98.5 121 LYS B O 1
ATOM 2320 N N . LEU B 1 122 ? 10.477 11.547 9.516 1 98.31 122 LEU B N 1
ATOM 2321 C CA . LEU B 1 122 ? 11.062 11.602 10.852 1 98.31 122 LEU B CA 1
ATOM 2322 C C . LEU B 1 122 ? 12.266 10.68 10.961 1 98.31 122 LEU B C 1
ATOM 2324 O O . LEU B 1 122 ? 13.086 10.82 11.867 1 98.31 122 LEU B O 1
ATOM 2328 N N . ASP B 1 123 ? 12.414 9.664 10.117 1 98.12 123 ASP B N 1
ATOM 2329 C CA . ASP B 1 123 ? 13.578 8.789 10.055 1 98.12 123 ASP B CA 1
ATOM 2330 C C . ASP B 1 123 ? 14.828 9.57 9.648 1 98.12 123 ASP B C 1
ATOM 2332 O O . ASP B 1 123 ? 15.953 9.094 9.828 1 98.12 123 ASP B O 1
ATOM 2336 N N . MET B 1 124 ? 14.586 10.758 9.156 1 96.81 124 MET B N 1
ATOM 2337 C CA . MET B 1 124 ? 15.703 11.617 8.758 1 96.81 124 MET B CA 1
ATOM 2338 C C . MET B 1 124 ? 15.992 12.664 9.828 1 96.81 124 MET B C 1
ATOM 2340 O O . MET B 1 124 ? 16.5 13.75 9.523 1 96.81 124 MET B O 1
ATOM 2344 N N . ALA B 1 125 ? 15.688 12.438 11.039 1 93.62 125 ALA B N 1
ATOM 2345 C CA . ALA B 1 125 ? 15.797 13.406 12.125 1 93.62 125 ALA B CA 1
ATOM 2346 C C . ALA B 1 125 ? 17.234 13.898 12.281 1 93.62 125 ALA B C 1
ATOM 2348 O O . ALA B 1 125 ? 17.469 15.023 12.734 1 93.62 125 ALA B O 1
ATOM 2349 N N . GLN B 1 126 ? 18.219 13.156 11.898 1 96.88 126 GLN B N 1
ATOM 2350 C CA . GLN B 1 126 ? 19.609 13.578 12 1 96.88 126 GLN B CA 1
ATOM 2351 C C . GLN B 1 126 ? 19.891 14.75 11.07 1 96.88 126 GLN B C 1
ATOM 2353 O O . GLN B 1 126 ? 20.812 15.539 11.328 1 96.88 126 GLN B O 1
ATOM 2358 N N . SER B 1 127 ? 19.141 14.906 10.016 1 98.06 127 SER B N 1
ATOM 2359 C CA . SER B 1 127 ? 19.297 15.992 9.055 1 98.06 127 SER B CA 1
ATOM 2360 C C . SER B 1 127 ? 18.141 16.984 9.148 1 98.06 127 SER B C 1
ATOM 2362 O O . SER B 1 127 ? 17.844 17.672 8.18 1 98.06 127 SER B O 1
ATOM 2364 N N . ARG B 1 128 ? 17.484 16.984 10.203 1 98.31 128 ARG B N 1
ATOM 2365 C CA . ARG B 1 128 ? 16.297 17.812 10.414 1 98.31 128 ARG B CA 1
ATOM 2366 C C . ARG B 1 128 ? 16.609 19.281 10.164 1 98.31 128 ARG B C 1
ATOM 2368 O O . ARG B 1 128 ? 17.625 19.797 10.625 1 98.31 128 ARG B O 1
ATOM 2375 N N . GLN B 1 129 ? 15.742 20.016 9.367 1 98.81 129 GLN B N 1
ATOM 2376 C CA . GLN B 1 129 ? 15.898 21.438 9.07 1 98.81 129 GLN B CA 1
ATOM 2377 C C . GLN B 1 129 ? 14.719 22.234 9.617 1 98.81 129 GLN B C 1
ATOM 2379 O O . GLN B 1 129 ? 14.789 23.469 9.711 1 98.81 129 GLN B O 1
ATOM 2384 N N . VAL B 1 130 ? 13.648 21.656 9.977 1 98.81 130 VAL B N 1
ATOM 2385 C CA . VAL B 1 130 ? 12.445 22.281 10.523 1 98.81 130 VAL B CA 1
ATOM 2386 C C . VAL B 1 130 ? 12.148 21.703 11.906 1 98.81 130 VAL B C 1
ATOM 2388 O O . VAL B 1 130 ? 11.898 20.5 12.039 1 98.81 130 VAL B O 1
ATOM 2391 N N . THR B 1 131 ? 12.094 22.469 12.883 1 98.75 131 THR B N 1
ATOM 2392 C CA . THR B 1 131 ? 11.852 21.984 14.234 1 98.75 131 THR B CA 1
ATOM 2393 C C . THR B 1 131 ? 10.375 21.641 14.43 1 98.75 131 THR B C 1
ATOM 2395 O O . THR B 1 131 ? 9.516 22.125 13.695 1 98.75 131 THR B O 1
ATOM 2398 N N . LYS B 1 132 ? 10.211 20.781 15.43 1 98.69 132 LYS B N 1
ATOM 2399 C CA . LYS B 1 132 ? 8.828 20.453 15.773 1 98.69 132 LYS B CA 1
ATOM 2400 C C . LYS B 1 132 ? 8.055 21.703 16.188 1 98.69 132 LYS B C 1
ATOM 2402 O O . LYS B 1 132 ? 6.867 21.844 15.883 1 98.69 132 LYS B O 1
ATOM 2407 N N . ALA B 1 133 ? 8.68 22.578 16.875 1 98.69 133 ALA B N 1
ATOM 2408 C CA . ALA B 1 133 ? 8.062 23.812 17.344 1 98.69 133 ALA B CA 1
ATOM 2409 C C . ALA B 1 133 ? 7.617 24.672 16.172 1 98.69 133 ALA B C 1
ATOM 2411 O O . ALA B 1 133 ? 6.559 25.297 16.219 1 98.69 133 ALA B O 1
ATOM 2412 N N . GLU B 1 134 ? 8.461 24.766 15.148 1 98.75 134 GLU B N 1
ATOM 2413 C CA . GLU B 1 134 ? 8.102 25.531 13.953 1 98.75 134 GLU B CA 1
ATOM 2414 C C . GLU B 1 134 ? 6.84 24.953 13.305 1 98.75 134 GLU B C 1
ATOM 2416 O O . GLU B 1 134 ? 5.945 25.703 12.906 1 98.75 134 GLU B O 1
ATOM 2421 N N . GLY B 1 135 ? 6.77 23.656 13.188 1 98.81 135 GLY B N 1
ATOM 2422 C CA . GLY B 1 135 ? 5.586 23 12.641 1 98.81 135 GLY B CA 1
ATOM 2423 C C . GLY B 1 135 ? 4.336 23.266 13.453 1 98.81 135 GLY B C 1
ATOM 2424 O O . GLY B 1 135 ? 3.285 23.609 12.898 1 98.81 135 GLY B O 1
ATOM 2425 N N . ALA B 1 136 ? 4.453 23.125 14.75 1 98.81 136 ALA B N 1
ATOM 2426 C CA . ALA B 1 136 ? 3.328 23.344 15.648 1 98.81 136 ALA B CA 1
ATOM 2427 C C . ALA B 1 136 ? 2.834 24.797 15.562 1 98.81 136 ALA B C 1
ATOM 2429 O O . ALA B 1 136 ? 1.628 25.047 15.594 1 98.81 136 ALA B O 1
ATOM 2430 N N . ALA B 1 137 ? 3.762 25.703 15.492 1 98.75 137 ALA B N 1
ATOM 2431 C CA . ALA B 1 137 ? 3.41 27.109 15.391 1 98.75 137 ALA B CA 1
ATOM 2432 C C . ALA B 1 137 ? 2.643 27.391 14.109 1 98.75 137 ALA B C 1
ATOM 2434 O O . ALA B 1 137 ? 1.662 28.141 14.109 1 98.75 137 ALA B O 1
ATOM 2435 N N . LEU B 1 138 ? 3.152 26.875 13.039 1 98.75 138 LEU B N 1
ATOM 2436 C CA . LEU B 1 138 ? 2.477 27.062 11.758 1 98.75 138 LEU B CA 1
ATOM 2437 C C . LEU B 1 138 ? 1.065 26.484 11.805 1 98.75 138 LEU B C 1
ATOM 2439 O O . LEU B 1 138 ? 0.118 27.109 11.328 1 98.75 138 LEU B O 1
ATOM 2443 N N . ALA B 1 139 ? 0.933 25.312 12.32 1 98.81 139 ALA B N 1
ATOM 2444 C CA . ALA B 1 139 ? -0.38 24.688 12.461 1 98.81 139 ALA B CA 1
ATOM 2445 C C . ALA B 1 139 ? -1.318 25.562 13.289 1 98.81 139 ALA B C 1
ATOM 2447 O O . ALA B 1 139 ? -2.502 25.688 12.969 1 98.81 139 ALA B O 1
ATOM 2448 N N . GLY B 1 140 ? -0.81 26.078 14.383 1 98.5 140 GLY B N 1
ATOM 2449 C CA . GLY B 1 140 ? -1.59 26.969 15.227 1 98.5 140 GLY B CA 1
ATOM 2450 C C . GLY B 1 140 ? -2.096 28.188 14.484 1 98.5 140 GLY B C 1
ATOM 2451 O O . GLY B 1 140 ? -3.236 28.609 14.68 1 98.5 140 GLY B O 1
ATOM 2452 N N . ARG B 1 141 ? -1.289 28.797 13.68 1 98.06 141 ARG B N 1
ATOM 2453 C CA . ARG B 1 141 ? -1.626 30 12.914 1 98.06 141 ARG B CA 1
ATOM 2454 C C . ARG B 1 141 ? -2.822 29.75 12.008 1 98.06 141 ARG B C 1
ATOM 2456 O O . ARG B 1 141 ? -3.639 30.641 11.781 1 98.06 141 ARG B O 1
ATOM 2463 N N . PHE B 1 142 ? -2.953 28.5 11.508 1 97.62 142 PHE B N 1
ATOM 2464 C CA . PHE B 1 142 ? -3.984 28.219 10.516 1 97.62 142 PHE B CA 1
ATOM 2465 C C . PHE B 1 142 ? -5.094 27.359 11.109 1 97.62 142 PHE B C 1
ATOM 2467 O O . PHE B 1 142 ? -6.035 26.984 10.406 1 97.62 142 PHE B O 1
ATOM 2474 N N . GLY B 1 143 ? -4.945 27.016 12.414 1 96.44 143 GLY B N 1
ATOM 2475 C CA . GLY B 1 143 ? -5.98 26.25 13.078 1 96.44 143 GLY B CA 1
ATOM 2476 C C . GLY B 1 143 ? -6.074 24.812 12.578 1 96.44 143 GLY B C 1
ATOM 2477 O O . GLY B 1 143 ? -7.172 24.281 12.438 1 96.44 143 GLY B O 1
ATOM 2478 N N . CYS B 1 144 ? -4.949 24.219 12.219 1 96.44 144 CYS B N 1
ATOM 2479 C CA . CYS B 1 144 ? -4.941 22.844 11.734 1 96.44 144 CYS B CA 1
ATOM 2480 C C . CYS B 1 144 ? -4.352 21.891 12.773 1 96.44 144 CYS B C 1
ATOM 2482 O O . CYS B 1 144 ? -3.629 22.328 13.672 1 96.44 144 CYS B O 1
ATOM 2484 N N . LEU B 1 145 ? -4.715 20.594 12.648 1 98.19 145 LEU B N 1
ATOM 2485 C CA . LEU B 1 145 ? -4.016 19.562 13.414 1 98.19 145 LEU B CA 1
ATOM 2486 C C . LEU B 1 145 ? -2.572 19.422 12.945 1 98.19 145 LEU B C 1
ATOM 2488 O O . LEU B 1 145 ? -2.254 19.75 11.797 1 98.19 145 LEU B O 1
ATOM 2492 N N . PHE B 1 146 ? -1.766 18.953 13.93 1 98.88 146 PHE B N 1
ATOM 2493 C CA . PHE B 1 146 ? -0.35 18.828 13.602 1 98.88 146 PHE B CA 1
ATOM 2494 C C . PHE B 1 146 ? 0.199 17.484 14.094 1 98.88 146 PHE B C 1
ATOM 2496 O O . PHE B 1 146 ? -0.016 17.109 15.25 1 98.88 146 PHE B O 1
ATOM 2503 N N . PHE B 1 147 ? 0.894 16.734 13.211 1 98.75 147 PHE B N 1
ATOM 2504 C CA . PHE B 1 147 ? 1.592 15.508 13.547 1 98.75 147 PHE B CA 1
ATOM 2505 C C . PHE B 1 147 ? 2.947 15.445 12.859 1 98.75 147 PHE B C 1
ATOM 2507 O O . PHE B 1 147 ? 3.184 16.156 11.875 1 98.75 147 PHE B O 1
ATOM 2514 N N . GLU B 1 148 ? 3.818 14.695 13.414 1 98.69 148 GLU B N 1
ATOM 2515 C CA . GLU B 1 148 ? 5.027 14.258 12.727 1 98.69 148 GLU B CA 1
ATOM 2516 C C . GLU B 1 148 ? 5.078 12.742 12.609 1 98.69 148 GLU B C 1
ATOM 2518 O O . GLU B 1 148 ? 4.754 12.031 13.562 1 98.69 148 GLU B O 1
ATOM 2523 N N . VAL B 1 149 ? 5.383 12.297 11.43 1 98.69 149 VAL B N 1
ATOM 2524 C CA . VAL B 1 149 ? 5.406 10.859 11.172 1 98.69 149 VAL B CA 1
ATOM 2525 C C . VAL B 1 149 ? 6.582 10.508 10.266 1 98.69 149 VAL B C 1
ATOM 2527 O O . VAL B 1 149 ? 7.336 11.398 9.852 1 98.69 149 VAL B O 1
ATOM 2530 N N . SER B 1 150 ? 6.875 9.281 10.055 1 98.69 150 SER B N 1
ATOM 2531 C CA . SER B 1 150 ? 7.723 8.742 8.992 1 98.69 150 SER B CA 1
ATOM 2532 C C . SER B 1 150 ? 6.996 7.664 8.195 1 98.69 150 SER B C 1
ATOM 2534 O O . SER B 1 150 ? 6.586 6.645 8.75 1 98.69 150 SER B O 1
ATOM 2536 N N . ALA B 1 151 ? 6.82 7.883 6.914 1 98.12 151 ALA B N 1
ATOM 2537 C CA . ALA B 1 151 ? 6.242 6.863 6.043 1 98.12 151 ALA B CA 1
ATOM 2538 C C . ALA B 1 151 ? 7.086 5.594 6.051 1 98.12 151 ALA B C 1
ATOM 2540 O O . ALA B 1 151 ? 6.602 4.516 5.691 1 98.12 151 ALA B O 1
ATOM 2541 N N . CYS B 1 152 ? 8.367 5.688 6.465 1 96.62 152 CYS B N 1
ATOM 2542 C CA . CYS B 1 152 ? 9.305 4.574 6.422 1 96.62 152 CYS B CA 1
ATOM 2543 C C . CYS B 1 152 ? 9.203 3.719 7.676 1 96.62 152 CYS B C 1
ATOM 2545 O O . CYS B 1 152 ? 9.523 2.531 7.652 1 96.62 152 CYS B O 1
ATOM 2547 N N . LEU B 1 153 ? 8.766 4.223 8.727 1 93.88 153 LEU B N 1
ATOM 2548 C CA . LEU B 1 153 ? 8.938 3.559 10.016 1 93.88 153 LEU B CA 1
ATOM 2549 C C . LEU B 1 153 ? 7.66 2.848 10.438 1 93.88 153 LEU B C 1
ATOM 2551 O O . LEU B 1 153 ? 7.625 1.617 10.523 1 93.88 153 LEU B O 1
ATOM 2555 N N . ASP B 1 154 ? 6.602 3.57 10.828 1 91.12 154 ASP B N 1
ATOM 2556 C CA . ASP B 1 154 ? 5.488 2.934 11.523 1 91.12 154 ASP B CA 1
ATOM 2557 C C . ASP B 1 154 ? 4.172 3.174 10.781 1 91.12 154 ASP B C 1
ATOM 2559 O O . ASP B 1 154 ? 3.719 4.312 10.664 1 91.12 154 ASP B O 1
ATOM 2563 N N . PHE B 1 155 ? 3.512 2.029 10.469 1 97.12 155 PHE B N 1
ATOM 2564 C CA . PHE B 1 155 ? 2.213 2.104 9.812 1 97.12 155 PHE B CA 1
ATOM 2565 C C . PHE B 1 155 ? 1.166 2.701 10.742 1 97.12 155 PHE B C 1
ATOM 2567 O O . PHE B 1 155 ? 0.313 3.479 10.305 1 97.12 155 PHE B O 1
ATOM 2574 N N . GLU B 1 156 ? 1.18 2.398 12.016 1 97.5 156 GLU B N 1
ATOM 2575 C CA . GLU B 1 156 ? 0.152 2.814 12.969 1 97.5 156 GLU B CA 1
ATOM 2576 C C . GLU B 1 156 ? 0.073 4.336 13.062 1 97.5 156 GLU B C 1
ATOM 2578 O O . GLU B 1 156 ? -1.018 4.898 13.18 1 97.5 156 GLU B O 1
ATOM 2583 N N . HIS B 1 157 ? 1.201 4.98 13.062 1 97.94 157 HIS B N 1
ATOM 2584 C CA . HIS B 1 157 ? 1.216 6.438 13.148 1 97.94 157 HIS B CA 1
ATOM 2585 C C . HIS B 1 157 ? 0.667 7.07 11.875 1 97.94 157 HIS B C 1
ATOM 2587 O O . HIS B 1 157 ? -0.038 8.078 11.93 1 97.94 157 HIS B O 1
ATOM 2593 N N . VAL B 1 158 ? 1.013 6.52 10.75 1 98.69 158 VAL B N 1
ATOM 2594 C CA . VAL B 1 158 ? 0.496 7.012 9.477 1 98.69 158 VAL B CA 1
ATOM 2595 C C . VAL B 1 158 ? -1.017 6.812 9.422 1 98.69 158 VAL B C 1
ATOM 2597 O O . VAL B 1 158 ? -1.758 7.738 9.07 1 98.69 158 VAL B O 1
ATOM 2600 N N . GLN B 1 159 ? -1.461 5.578 9.805 1 98.5 159 GLN B N 1
ATOM 2601 C CA . GLN B 1 159 ? -2.891 5.285 9.812 1 98.5 159 GLN B CA 1
ATOM 2602 C C . GLN B 1 159 ? -3.645 6.254 10.719 1 98.5 159 GLN B C 1
ATOM 2604 O O . GLN B 1 159 ? -4.742 6.703 10.375 1 98.5 159 GLN B O 1
ATOM 2609 N N . HIS B 1 160 ? -3.037 6.531 11.836 1 98.5 160 HIS B N 1
ATOM 2610 C CA . HIS B 1 160 ? -3.652 7.445 12.789 1 98.5 160 HIS B CA 1
ATOM 2611 C C . HIS B 1 160 ? -3.922 8.805 12.156 1 98.5 160 HIS B C 1
ATOM 2613 O O . HIS B 1 160 ? -4.996 9.383 12.352 1 98.5 160 HIS B O 1
ATOM 2619 N N . VAL B 1 161 ? -3.008 9.352 11.438 1 98.69 161 VAL B N 1
ATOM 2620 C CA . VAL B 1 161 ? -3.131 10.656 10.805 1 98.69 161 VAL B CA 1
ATOM 2621 C C . VAL B 1 161 ? -4.289 10.648 9.812 1 98.69 161 VAL B C 1
ATOM 2623 O O . VAL B 1 161 ? -5.117 11.562 9.805 1 98.69 161 VAL B O 1
ATOM 2626 N N . PHE B 1 162 ? -4.352 9.625 8.969 1 98.75 162 PHE B N 1
ATOM 2627 C CA . PHE B 1 162 ? -5.426 9.516 7.988 1 98.75 162 PHE B CA 1
ATOM 2628 C C . PHE B 1 162 ? -6.777 9.391 8.68 1 98.75 162 PHE B C 1
ATOM 2630 O O . PHE B 1 162 ? -7.758 10.008 8.258 1 98.75 162 PHE B O 1
ATOM 2637 N N . HIS B 1 163 ? -6.816 8.617 9.734 1 98.56 163 HIS B N 1
ATOM 2638 C CA . HIS B 1 163 ? -8.062 8.438 10.469 1 98.56 163 HIS B CA 1
ATOM 2639 C C . HIS B 1 163 ? -8.484 9.727 11.164 1 98.56 163 HIS B C 1
ATOM 2641 O O . HIS B 1 163 ? -9.68 10.023 11.25 1 98.56 163 HIS B O 1
ATOM 2647 N N . GLU B 1 164 ? -7.508 10.5 11.688 1 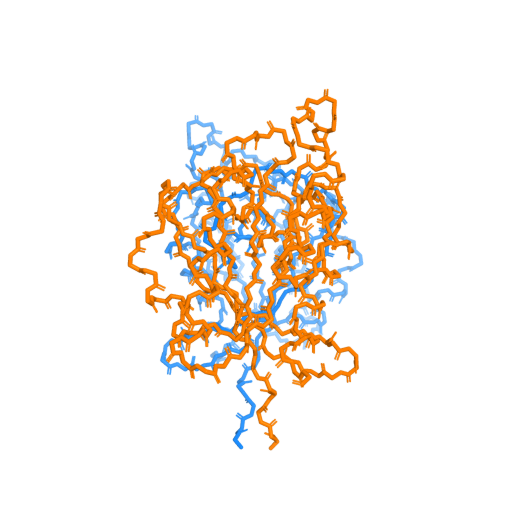98.38 164 GLU B N 1
ATOM 2648 C CA . GLU B 1 164 ? -7.828 11.789 12.297 1 98.38 164 GLU B CA 1
ATOM 2649 C C . GLU B 1 164 ? -8.422 12.75 11.273 1 98.38 164 GLU B C 1
ATOM 2651 O O . GLU B 1 164 ? -9.344 13.508 11.586 1 98.38 164 GLU B O 1
ATOM 2656 N N . ALA B 1 165 ? -7.902 12.742 10.078 1 98.31 165 ALA B N 1
ATOM 2657 C CA . ALA B 1 165 ? -8.469 13.57 9.016 1 98.31 165 ALA B CA 1
ATOM 2658 C C . ALA B 1 165 ? -9.906 13.172 8.719 1 98.31 165 ALA B C 1
ATOM 2660 O O . ALA B 1 165 ? -10.766 14.031 8.516 1 98.31 165 ALA B O 1
ATOM 2661 N N . VAL B 1 166 ? -10.164 11.875 8.695 1 97.94 166 VAL B N 1
ATOM 2662 C CA . VAL B 1 166 ? -11.508 11.359 8.453 1 97.94 166 VAL B CA 1
ATOM 2663 C C . VAL B 1 166 ? -12.438 11.805 9.578 1 97.94 166 VAL B C 1
ATOM 2665 O O . VAL B 1 166 ? -13.562 12.242 9.328 1 97.94 166 VAL B O 1
ATOM 2668 N N . ARG B 1 167 ? -11.984 11.688 10.836 1 97.5 167 ARG B N 1
ATOM 2669 C CA . ARG B 1 167 ? -12.781 12.094 11.992 1 97.5 167 ARG B CA 1
ATOM 2670 C C . ARG B 1 167 ? -13.18 13.562 11.891 1 97.5 167 ARG B C 1
ATOM 2672 O O . ARG B 1 167 ? -14.336 13.914 12.109 1 97.5 167 ARG B O 1
ATOM 2679 N N . GLU B 1 168 ? -12.211 14.406 11.531 1 96.69 168 GLU B N 1
ATOM 2680 C CA . GLU B 1 168 ? -12.453 15.844 11.438 1 96.69 168 GLU B CA 1
ATOM 2681 C C . GLU B 1 168 ? -13.422 16.156 10.297 1 96.69 168 GLU B C 1
ATOM 2683 O O . GLU B 1 168 ? -14.227 17.094 10.406 1 96.69 168 GLU B O 1
ATOM 2688 N N . ALA B 1 169 ? -13.367 15.375 9.258 1 96.44 169 ALA B N 1
ATOM 2689 C CA . ALA B 1 169 ? -14.227 15.609 8.102 1 96.44 169 ALA B CA 1
ATOM 2690 C C . ALA B 1 169 ? -15.664 15.195 8.398 1 96.44 169 ALA B C 1
ATOM 2692 O O . ALA B 1 169 ? -16.594 15.656 7.738 1 96.44 169 ALA B O 1
ATOM 2693 N N . ARG B 1 170 ? -15.859 14.383 9.352 1 93.38 170 ARG B N 1
ATOM 2694 C CA . ARG B 1 170 ? -17.188 13.875 9.672 1 93.38 170 ARG B CA 1
ATOM 2695 C C . ARG B 1 170 ? -17.812 14.648 10.828 1 93.38 170 ARG B C 1
ATOM 2697 O O . ARG B 1 170 ? -19 14.469 11.133 1 93.38 170 ARG B O 1
ATOM 2704 N N . ARG B 1 171 ? -17.031 15.422 11.5 1 84.69 171 ARG B N 1
ATOM 2705 C CA . ARG B 1 171 ? -17.578 16.234 12.586 1 84.69 171 ARG B CA 1
ATOM 2706 C C . ARG B 1 171 ? -18.531 17.297 12.039 1 84.69 171 ARG B C 1
ATOM 2708 O O . ARG B 1 171 ? -18.328 17.812 10.93 1 84.69 171 ARG B O 1
#

Radius of gyration: 21.81 Å; Cα contacts (8 Å, |Δi|>4): 677; chains: 2; bounding box: 48×65×41 Å

Nearest PDB structures (foldseek):
  3c5c-assembly2_B  TM=9.933E-01  e=9.058E-32  Homo sapiens
  3c5c-assembly1_A  TM=9.894E-01  e=1.175E-30  Homo sapiens
  3c5c-assembly4_D  TM=9.944E-01  e=2.091E-30  Homo sapiens
  2atv-assembly1_A  TM=9.271E-01  e=3.645E-18  Homo sapiens
  7c7i-assembly1_B  TM=9.022E-01  e=2.491E-17  Homo sapiens

Foldseek 3Di:
DDPAAEFEEEEDWEAPLCLVQLVCCQAPVDGDPDGDLPDWDKDWDWDQFPNGTYIYIYTRDRDHLADDPVCVDLVPGLAYEQTGEQLDPSRVVSSLRVLVVQLVSCVVVVHDHAYEYEHEDVVVVVNGDHDPVNQVVSCVVSVYHYYYYYSHPGSVRSNVRVSVNVVVSVD/DPPAAEFEEEEDWEAPLCLVQLVCCQAPVDGDPDGDLPDWDKDWDWDQFPNGTYIYIYTRDRDHLADDPVCVDLVPHLAYEQTGEQLDPSRVVSSLRVLVVQLVSCVVVVHDHAYEYEHEDVVVVVNGDHDPVNQVVSCVVSVYHYYYYYSHDGSVRSNVRVSVNVVVSVD

Solvent-accessible surface area (backbone atoms only — not comparable to full-atom values): 18283 Å² total; per-residue (Å²): 109,84,77,61,55,73,47,32,35,31,41,43,46,25,72,88,24,43,63,63,24,40,50,41,14,59,74,67,65,42,48,42,82,65,84,63,78,78,62,56,54,74,43,65,38,82,41,74,57,94,90,35,67,31,38,37,32,40,32,38,60,48,41,58,86,53,90,58,78,51,62,70,49,65,79,59,37,48,21,37,38,37,27,15,22,26,54,30,56,66,24,44,55,41,28,52,53,52,52,52,52,50,53,50,51,25,62,74,68,73,42,87,60,41,42,33,38,35,37,21,44,54,86,40,56,93,56,50,60,49,54,70,66,58,52,49,50,54,19,58,77,71,73,32,48,70,52,73,40,24,49,78,74,45,51,68,60,50,42,48,54,56,48,50,48,52,52,52,50,69,100,108,84,75,61,55,72,46,33,35,30,41,44,45,28,71,86,25,44,63,63,25,39,50,43,14,60,74,66,63,42,48,42,82,65,82,62,77,79,61,56,52,72,42,66,39,81,41,73,56,94,90,34,68,31,38,37,33,39,33,39,60,48,42,57,83,51,91,58,79,51,61,69,50,65,79,58,37,49,21,38,39,37,28,15,24,27,55,31,55,67,25,44,57,40,29,52,54,51,51,50,51,51,54,51,48,24,63,74,67,71,45,87,62,42,41,34,36,34,35,23,44,52,86,39,54,92,55,49,60,50,53,71,66,59,52,48,50,54,18,58,77,71,72,33,46,69,51,73,40,24,49,78,74,44,53,67,61,51,43,47,54,57,46,50,47,51,53,53,48,70,101

Sequence (342 aa):
PSASPEVNLAILGRRGAGKSALTVKFLTKRFISEYDPNLEDTYSSEETVDHQPILLRVMDTADLDTPRNCERYLNWAHAFLVVYSVDSRQSFESSCSYLELLALHAKETQRSYPTVLLGNKLDMAQSRQVTKAEGAALAGRFGCLFFEVSACLDFEHVQHVFHEAVREARRPSASPEVNLAILGRRGAGKSALTVKFLTKRFISEYDPNLEDTYSSEETVDHQPILLRVMDTADLDTPRNCERYLNWAHAFLVVYSVDSRQSFESSCSYLELLALHAKETQRSYPTVLLGNKLDMAQSRQVTKAEGAALAGRFGCLFFEVSACLDFEHVQHVFHEAVREARR

pLDDT: mean 94.91, std 7.67, range [39.09, 98.94]

Organism: Loxodonta africana (NCBI:txid9785)

InterPro domains:
  IPR001806 Small GTPase [PF00071] (9-170)
  IPR001806 Small GTPase [PS51421] (2-171)
  IPR001806 Small GTPase [SM00174] (9-171)
  IPR005225 Small GTP-binding domain [TIGR00231] (6-151)
  IPR027417 P-loop containing nucleoside triphosphate hydrolase [G3DSA:3.40.50.300] (6-171)
  IPR027417 P-loop containing nucleoside triphosphate hydrolase [SSF52540] (4-169)
  IPR051065 Ras-related small GTPase [PTHR45704] (4-171)

Secondary structure (DSSP, 8-state):
-----EEEEEEEE-TTSSHHHHHHHHHHS-------TT--EEEEEEEEETTEEEEEEEEE----SS--STHHHHTT-SEEEEEEETT-HHHHHHHHHHHHHHHHHHHHHT----EEEEEE-GGGGGG--S-HHHHHHHHHHHT-EEEE--TTT-HHHHHHHHHHHHHHHH-/-----EEEEEEEE-TTSSHHHHHHHHHHS-------TT--EEEEEEEEETTEEEEEEEEE----SS--STHHHHTT-SEEEEEEETT-HHHHHHHHHHHHHHHHHHHHHT----EEEEEE-GGGGGG--S-HHHHHHHHHHHT-EEEE--TTT-HHHHHHHHHHHHHHHH-